Protein AF-A0A9W5N196-F1 (afdb_monomer)

pLDDT: mean 85.77, std 11.76, range [33.41, 98.62]

Sequence (234 aa):
MSSYQVQDVSYTDTPTAFSKDWETYKAPPRTYDSVLTGFDFYLNYETGVIRDIRHDDGFYDELKVSGTPWVFVGVGNNLHPLDKTPDQFDRLLATRLRTTNPPYRRYVRLPDENLYGLEQYRVLGINPETGLLYRNEPGNNEDDIFINRSKDGHVLSYIACATNTDVPNPPCSHKFLFRKSGLDINFSLGYSRHRLYDWRKIEEQAGKAVLAFAEAADKDIEADAHRKTTGGKK

Foldseek 3Di:
DPPDDWAPWAFPPQDDPPDPCNVVDDDDDDDPPTHTQKIKWKAQLVVLDTDDCPPPPCVVVLQLAAQRSIKIKIKGACPPPQSPDLQNVVVVVVVCQPPPVPVQQHWDFDPDDCPLPWTKTHRQGADPVPRHGLLPDVPDFAWIWTFHADPVGGTFKIKTWGSPPVRSFTKIWMWGWDDPPNGTIIMTMIGGPSCVSCVVSSVVSSNVSVVVVVVVSVVVVVVVVVCVVVPDDD

Solvent-accessible surface area (backbone atoms only — not comparable to full-atom values): 13357 Å² total; per-residue (Å²): 130,78,92,73,65,70,42,80,74,39,39,76,86,58,68,53,92,86,40,80,63,40,84,73,62,71,86,70,88,84,53,95,84,57,54,60,40,26,36,28,40,38,32,28,48,87,80,67,48,70,50,73,64,93,86,38,88,61,54,69,61,54,65,55,40,57,52,37,59,55,28,42,40,33,42,32,48,42,75,51,80,77,63,58,44,81,52,45,49,43,52,51,49,52,51,59,56,63,53,52,81,59,72,46,54,32,54,41,73,60,88,75,74,44,64,83,71,19,51,44,33,36,50,75,24,57,39,86,89,78,71,40,48,45,70,74,40,88,89,51,81,66,47,40,35,36,33,34,64,46,96,90,65,44,42,49,34,47,32,38,24,54,56,56,73,90,45,81,47,28,44,23,45,36,37,35,73,47,76,56,97,89,43,58,34,36,38,43,35,39,33,27,47,76,44,56,79,44,49,67,54,44,53,52,38,55,50,50,51,52,51,52,54,51,55,52,50,53,52,51,52,53,53,51,54,50,46,66,74,69,57,77,76,128

Nearest PDB structures (foldseek):
  3uid-assembly2_B  TM=2.902E-01  e=3.119E-03  Mycolicibacterium smegmatis MC2 155
  1z94-assembly1_B  TM=3.300E-01  e=1.121E-01  Chromobacterium violaceum ATCC 12472
  3pu2-assembly2_B  TM=3.214E-01  e=3.303E-01  Cereibacter sphaeroides 2.4.1
  1x53-assembly1_A  TM=3.560E-01  e=7.750E-01  Homo sapiens
  6v04-assembly1_A  TM=2.288E-01  e=5.832E-01  Micromonospora chersina

Structure (mmCIF, N/CA/C/O backbone):
data_AF-A0A9W5N196-F1
#
_entry.id   AF-A0A9W5N196-F1
#
loop_
_atom_site.group_PDB
_atom_site.id
_atom_site.type_symbol
_atom_site.label_atom_id
_atom_site.label_alt_id
_atom_site.label_comp_id
_atom_site.label_asym_id
_atom_site.label_entity_id
_atom_site.label_seq_id
_atom_site.pdbx_PDB_ins_code
_atom_site.Cartn_x
_atom_site.Cartn_y
_atom_site.Cartn_z
_atom_site.occupancy
_atom_site.B_iso_or_equiv
_atom_site.auth_seq_id
_atom_site.auth_comp_id
_atom_site.auth_asym_id
_atom_site.auth_atom_id
_atom_site.pdbx_PDB_model_num
ATOM 1 N N . MET A 1 1 ? 9.367 -1.850 -26.548 1.00 33.41 1 MET A N 1
ATOM 2 C CA . MET A 1 1 ? 8.617 -0.878 -25.728 1.00 33.41 1 MET A CA 1
ATOM 3 C C . MET A 1 1 ? 7.691 -1.688 -24.853 1.00 33.41 1 MET A C 1
ATOM 5 O O . MET A 1 1 ? 6.741 -2.263 -25.367 1.00 33.41 1 MET A O 1
ATOM 9 N N . SER A 1 2 ? 8.051 -1.813 -23.579 1.00 40.72 2 SER A N 1
ATOM 10 C CA . SER A 1 2 ? 7.207 -2.400 -22.541 1.00 40.72 2 SER A CA 1
ATOM 11 C C . SER A 1 2 ? 5.797 -1.791 -22.619 1.00 40.72 2 SER A C 1
ATOM 13 O O . SER A 1 2 ? 5.650 -0.573 -22.710 1.00 40.72 2 SER A O 1
ATOM 15 N N . SER A 1 3 ? 4.763 -2.638 -22.639 1.00 47.03 3 SER A N 1
ATOM 16 C CA . SER A 1 3 ? 3.347 -2.233 -22.637 1.00 47.03 3 SER A CA 1
ATOM 17 C C . SER A 1 3 ? 2.902 -1.648 -21.299 1.00 47.03 3 SER A C 1
ATOM 19 O O . SER A 1 3 ? 1.726 -1.345 -21.118 1.00 47.03 3 SER A O 1
ATOM 21 N N . TYR A 1 4 ? 3.817 -1.549 -20.340 1.00 55.84 4 TYR A N 1
ATOM 22 C CA . TYR A 1 4 ? 3.497 -1.146 -18.997 1.00 55.84 4 TYR A CA 1
ATOM 23 C C . TYR A 1 4 ? 3.699 0.353 -18.810 1.00 55.84 4 TYR A C 1
ATOM 25 O O . TYR A 1 4 ? 4.747 0.912 -19.140 1.00 55.84 4 TYR A O 1
ATOM 33 N N . GLN A 1 5 ? 2.676 0.999 -18.266 1.00 74.06 5 GLN A N 1
ATOM 34 C CA . GLN A 1 5 ? 2.642 2.435 -18.052 1.00 74.06 5 GLN A CA 1
ATOM 35 C C . GLN A 1 5 ? 2.517 2.675 -16.552 1.00 74.06 5 GLN A C 1
ATOM 37 O O . GLN A 1 5 ? 1.553 2.259 -15.916 1.00 74.06 5 GLN A O 1
ATOM 42 N N . VAL A 1 6 ? 3.570 3.271 -16.003 1.00 81.12 6 VAL A N 1
ATOM 43 C CA . VAL A 1 6 ? 3.718 3.638 -14.594 1.00 81.12 6 VAL A CA 1
ATOM 44 C C . VAL A 1 6 ? 3.815 5.156 -14.496 1.00 81.12 6 VAL A C 1
ATOM 46 O O . VAL A 1 6 ? 4.161 5.829 -15.472 1.00 81.12 6 VAL A O 1
ATOM 49 N N . GLN A 1 7 ? 3.515 5.693 -13.325 1.00 84.62 7 GLN A N 1
ATOM 50 C CA . GLN A 1 7 ? 3.539 7.121 -13.025 1.00 84.62 7 GLN A CA 1
ATOM 51 C C . GLN A 1 7 ? 4.515 7.421 -11.885 1.00 84.62 7 GLN A C 1
ATOM 53 O O . GLN A 1 7 ? 5.037 6.506 -11.249 1.00 84.62 7 GLN A O 1
ATOM 58 N N . ASP A 1 8 ? 4.788 8.711 -11.674 1.00 84.81 8 ASP A N 1
ATOM 59 C CA . ASP A 1 8 ? 5.576 9.217 -10.540 1.00 84.81 8 ASP A CA 1
ATOM 60 C C . ASP A 1 8 ? 6.957 8.549 -10.389 1.00 84.81 8 ASP A C 1
ATOM 62 O O . ASP A 1 8 ? 7.498 8.375 -9.297 1.00 84.81 8 ASP A O 1
ATOM 66 N N . VAL A 1 9 ? 7.550 8.180 -11.532 1.00 89.00 9 VAL A N 1
ATOM 67 C CA . VAL A 1 9 ? 8.841 7.494 -11.595 1.00 89.00 9 VAL A CA 1
ATOM 68 C C . VAL A 1 9 ? 9.938 8.403 -11.051 1.00 89.00 9 VAL A C 1
ATOM 70 O O . VAL A 1 9 ? 10.200 9.484 -11.582 1.00 89.00 9 VAL A O 1
ATOM 73 N N . SER A 1 10 ? 10.625 7.924 -10.024 1.00 88.56 10 SER A N 1
ATOM 74 C CA . SER A 1 10 ? 11.702 8.620 -9.333 1.00 88.56 10 SER A CA 1
ATOM 75 C C . SER A 1 10 ? 12.970 7.768 -9.309 1.00 88.56 10 SER A C 1
ATOM 77 O O . SER A 1 10 ? 12.912 6.535 -9.330 1.00 88.56 10 SER A O 1
ATOM 79 N N . TYR A 1 11 ? 14.126 8.430 -9.272 1.00 91.44 11 TYR A N 1
ATOM 80 C CA . TYR A 1 11 ? 15.447 7.803 -9.306 1.00 91.44 11 TYR A CA 1
ATOM 81 C C . TYR A 1 11 ? 16.308 8.297 -8.147 1.00 91.44 11 TYR A C 1
ATOM 83 O O . TYR A 1 11 ? 16.130 9.414 -7.662 1.00 91.44 11 TYR A O 1
ATOM 91 N N . THR A 1 12 ? 17.301 7.506 -7.744 1.00 90.06 12 THR A N 1
ATOM 92 C CA . THR A 1 12 ? 18.184 7.838 -6.608 1.00 90.06 12 THR A CA 1
ATOM 93 C C . THR A 1 12 ? 19.024 9.093 -6.828 1.00 90.06 12 THR A C 1
ATOM 95 O O . THR A 1 12 ? 19.530 9.667 -5.870 1.00 90.06 12 THR A O 1
ATOM 98 N N . ASP A 1 13 ? 19.201 9.501 -8.083 1.00 89.31 13 ASP A N 1
ATOM 99 C CA . ASP A 1 13 ? 19.925 10.706 -8.488 1.00 89.31 13 ASP A CA 1
ATOM 100 C C . ASP A 1 13 ? 19.018 11.938 -8.645 1.00 89.31 13 ASP A C 1
ATOM 102 O O . ASP A 1 13 ? 19.488 13.003 -9.045 1.00 89.31 13 ASP A O 1
ATOM 106 N N . THR A 1 14 ? 17.715 11.797 -8.385 1.00 88.25 14 THR A N 1
ATOM 107 C CA . THR A 1 14 ? 16.749 12.888 -8.507 1.00 88.25 14 THR A CA 1
ATOM 108 C C . THR A 1 14 ? 16.721 13.677 -7.194 1.00 88.25 14 THR A C 1
ATOM 110 O O . THR A 1 14 ? 16.362 13.110 -6.159 1.00 88.25 14 THR A O 1
ATOM 113 N N . PRO A 1 15 ? 17.102 14.969 -7.189 1.00 86.38 15 PRO A N 1
ATOM 114 C CA . PRO A 1 15 ? 17.051 15.785 -5.984 1.00 86.38 15 PRO A CA 1
ATOM 115 C C . PRO A 1 15 ? 15.604 16.008 -5.532 1.00 86.38 15 PRO A C 1
ATOM 117 O O . PRO A 1 15 ? 14.662 15.925 -6.319 1.00 86.38 15 PRO A O 1
ATOM 120 N N . THR A 1 16 ? 15.415 16.318 -4.250 1.00 83.81 16 THR A N 1
ATOM 121 C CA . THR A 1 16 ? 14.085 16.659 -3.732 1.00 83.81 16 THR A CA 1
ATOM 122 C C . THR A 1 16 ? 13.636 18.015 -4.276 1.00 83.81 16 THR A C 1
ATOM 124 O O . THR A 1 16 ? 14.457 18.914 -4.449 1.00 83.81 16 THR A O 1
ATOM 127 N N . ALA A 1 17 ? 12.327 18.203 -4.469 1.00 81.31 17 ALA A N 1
ATOM 128 C CA . ALA A 1 17 ? 11.755 19.451 -4.993 1.00 81.31 17 ALA A CA 1
ATOM 129 C C . ALA A 1 17 ? 12.049 20.700 -4.132 1.00 81.31 17 ALA A C 1
ATOM 131 O O . ALA A 1 17 ? 11.842 21.824 -4.578 1.00 81.31 17 ALA A O 1
ATOM 132 N N . PHE A 1 18 ? 12.526 20.505 -2.899 1.00 85.25 18 PHE A N 1
ATOM 133 C CA . PHE A 1 18 ? 12.889 21.570 -1.962 1.00 85.25 18 PHE A CA 1
ATOM 134 C C . PHE A 1 18 ? 14.407 21.791 -1.850 1.00 85.25 18 PHE A C 1
ATOM 136 O O . PHE A 1 18 ? 14.845 22.649 -1.083 1.00 85.25 18 PHE A O 1
ATOM 143 N N . SER A 1 19 ? 15.223 21.013 -2.568 1.00 90.00 19 SER A N 1
ATOM 144 C CA . SER A 1 19 ? 16.674 21.205 -2.621 1.00 90.00 19 SER A CA 1
ATOM 145 C C . SER A 1 19 ? 17.036 22.349 -3.568 1.00 90.00 19 SER A C 1
ATOM 147 O O . SER A 1 19 ? 16.431 22.499 -4.626 1.00 90.00 19 SER A O 1
ATOM 149 N N . LYS A 1 20 ? 18.103 23.094 -3.252 1.00 90.31 20 LYS A N 1
ATOM 150 C CA . LYS A 1 20 ? 18.713 24.051 -4.195 1.00 90.31 20 LYS A CA 1
ATOM 151 C C . LYS A 1 20 ? 19.173 23.376 -5.488 1.00 90.31 20 LYS A C 1
ATOM 153 O O . LYS A 1 20 ? 19.152 23.995 -6.546 1.00 90.31 20 LYS A O 1
ATOM 158 N N . ASP A 1 21 ? 19.544 22.099 -5.413 1.00 89.06 21 ASP A N 1
ATOM 159 C CA . ASP A 1 21 ? 19.982 21.325 -6.576 1.00 89.06 21 ASP A CA 1
ATOM 160 C C . ASP A 1 21 ? 18.846 21.137 -7.593 1.00 89.06 21 ASP A C 1
ATOM 162 O O . ASP A 1 21 ? 19.109 20.997 -8.785 1.00 89.06 21 ASP A O 1
ATOM 166 N N . TRP A 1 22 ? 17.583 21.190 -7.147 1.00 89.69 22 TRP A N 1
ATOM 167 C CA . TRP A 1 22 ? 16.407 21.065 -8.010 1.00 89.69 22 TRP A CA 1
ATOM 168 C C . TRP A 1 22 ? 16.322 22.181 -9.053 1.00 89.69 22 TRP A C 1
ATOM 170 O O . TRP A 1 22 ? 15.988 21.918 -10.205 1.00 89.69 22 TRP A O 1
ATOM 180 N N . GLU A 1 23 ? 16.684 23.413 -8.681 1.00 89.44 23 GLU A N 1
ATOM 181 C CA . GLU A 1 23 ? 16.583 24.592 -9.557 1.00 89.44 23 GLU A CA 1
ATOM 182 C C . GLU A 1 23 ? 17.429 24.465 -10.830 1.00 89.44 23 GLU A C 1
ATOM 184 O O . GLU A 1 23 ? 17.118 25.067 -11.858 1.00 89.44 23 GLU A O 1
ATOM 189 N N . THR A 1 24 ? 18.502 23.675 -10.772 1.00 91.62 24 THR A N 1
ATOM 190 C CA . THR A 1 24 ? 19.441 23.487 -11.888 1.00 91.62 24 THR A CA 1
ATOM 191 C C . THR A 1 24 ? 19.483 22.052 -12.403 1.00 91.62 24 THR A C 1
ATOM 193 O O . THR A 1 24 ? 20.234 21.755 -13.338 1.00 91.62 24 THR A O 1
ATOM 196 N N . TYR A 1 25 ? 18.670 21.162 -11.828 1.00 89.56 25 TYR A N 1
ATOM 197 C CA . TYR A 1 25 ? 18.690 19.748 -12.155 1.00 89.56 25 TYR A CA 1
ATOM 198 C C . TYR A 1 25 ? 18.268 19.506 -13.605 1.00 89.56 25 TYR A C 1
ATOM 200 O O . TYR A 1 25 ? 17.233 19.975 -14.080 1.00 89.56 25 TYR A O 1
ATOM 208 N N . LYS A 1 26 ? 19.075 18.713 -14.309 1.00 89.06 26 LYS A N 1
ATOM 209 C CA . LYS A 1 26 ? 18.749 18.172 -15.626 1.00 89.06 26 LYS A CA 1
ATOM 210 C C . LYS A 1 26 ? 18.834 16.663 -15.531 1.00 89.06 26 LYS A C 1
ATOM 212 O O . LYS A 1 26 ? 19.913 16.130 -15.283 1.00 89.06 26 LYS A O 1
ATOM 217 N N . ALA A 1 27 ? 17.702 15.994 -15.728 1.00 87.00 27 ALA A N 1
ATOM 218 C CA . ALA A 1 27 ? 17.649 14.542 -15.676 1.00 87.00 27 ALA A CA 1
ATOM 219 C C . ALA A 1 27 ? 18.625 13.939 -16.706 1.00 87.00 27 ALA A C 1
ATOM 221 O O . ALA A 1 27 ? 18.563 14.313 -17.885 1.00 87.00 27 ALA A O 1
ATOM 222 N N . PRO A 1 28 ? 19.528 13.031 -16.296 1.00 89.44 28 PRO A N 1
ATOM 223 C CA . PRO A 1 28 ? 20.401 12.348 -17.238 1.00 89.44 28 PRO A CA 1
A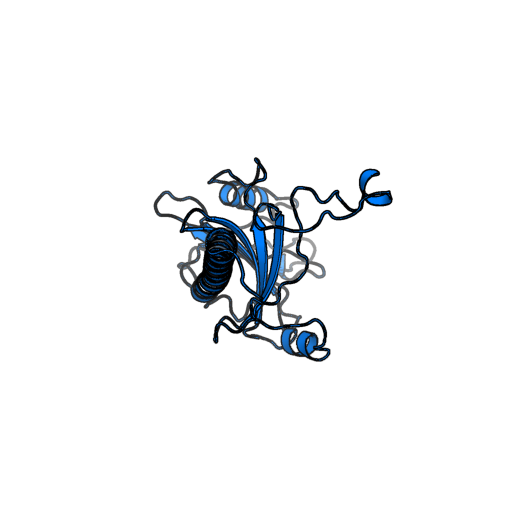TOM 224 C C . PRO A 1 28 ? 19.591 11.377 -18.114 1.00 89.44 28 PRO A C 1
ATOM 226 O O . PRO A 1 28 ? 18.488 10.965 -17.735 1.00 89.44 28 PRO A O 1
ATOM 229 N N . PRO A 1 29 ? 20.124 10.971 -19.282 1.00 90.19 29 PRO A N 1
ATOM 230 C CA . PRO A 1 29 ? 19.535 9.891 -20.064 1.00 90.19 29 PRO A CA 1
ATOM 231 C C . PRO A 1 29 ? 19.376 8.632 -19.205 1.00 90.19 29 PRO A C 1
ATOM 233 O O . PRO A 1 29 ? 20.329 8.198 -18.560 1.00 90.19 29 PRO A O 1
ATOM 236 N N . ARG A 1 30 ? 18.172 8.053 -19.187 1.00 88.75 30 ARG A N 1
ATOM 237 C CA . ARG A 1 30 ? 17.878 6.865 -18.379 1.00 88.75 30 ARG A CA 1
ATOM 238 C C . ARG A 1 30 ? 18.363 5.597 -19.079 1.00 88.75 30 ARG A C 1
ATOM 240 O O . ARG A 1 30 ? 18.166 5.427 -20.281 1.00 88.75 30 ARG A O 1
ATOM 247 N N . THR A 1 31 ? 18.984 4.717 -18.303 1.00 88.31 31 THR A N 1
ATOM 248 C CA . THR A 1 31 ? 19.491 3.397 -18.711 1.00 88.31 31 THR A CA 1
ATOM 249 C C . THR A 1 31 ? 19.061 2.349 -17.684 1.00 88.31 31 THR A C 1
ATOM 251 O O . THR A 1 31 ? 18.539 2.700 -16.628 1.00 88.31 31 THR A O 1
ATOM 254 N N . TYR A 1 32 ? 19.319 1.067 -17.946 1.00 87.56 32 TYR A N 1
ATOM 255 C CA . TYR A 1 32 ? 19.069 0.006 -16.962 1.00 87.56 32 TYR A CA 1
ATOM 256 C C . TYR A 1 32 ? 19.946 0.103 -15.701 1.00 87.56 32 TYR A C 1
ATOM 258 O O . TYR A 1 32 ? 19.591 -0.466 -14.676 1.00 87.56 32 TYR A O 1
ATOM 266 N N . ASP A 1 33 ? 21.029 0.888 -15.737 1.00 87.00 33 ASP A N 1
ATOM 267 C CA . ASP A 1 33 ? 21.846 1.198 -14.555 1.00 87.00 33 ASP A CA 1
ATOM 268 C C . ASP A 1 33 ? 21.238 2.321 -13.693 1.00 87.00 33 ASP A C 1
ATOM 270 O O . ASP A 1 33 ? 21.708 2.598 -12.588 1.00 87.00 33 ASP A O 1
ATOM 274 N N . SER A 1 34 ? 20.203 3.011 -14.190 1.00 90.06 34 SER A N 1
ATOM 275 C CA . SER A 1 34 ? 19.523 4.076 -13.449 1.00 90.06 34 SER A CA 1
ATOM 276 C C . SER A 1 34 ? 18.668 3.473 -12.337 1.00 90.06 34 SER A C 1
ATOM 278 O O . SER A 1 34 ? 17.606 2.907 -12.588 1.00 90.06 34 SER A O 1
ATOM 280 N N . VAL A 1 35 ? 19.117 3.620 -11.091 1.00 89.94 35 VAL A N 1
ATOM 281 C CA . VAL A 1 35 ? 18.435 3.035 -9.932 1.00 89.94 35 VAL A CA 1
ATOM 282 C C . VAL A 1 35 ? 17.161 3.815 -9.612 1.00 89.94 35 VAL A C 1
ATOM 284 O O . VAL A 1 35 ? 17.201 5.005 -9.290 1.00 89.94 35 VAL A O 1
ATOM 287 N N . LEU A 1 36 ? 16.024 3.125 -9.670 1.00 90.56 36 LEU A N 1
ATOM 288 C CA . LEU A 1 36 ? 14.723 3.671 -9.294 1.00 90.56 36 LEU A CA 1
ATOM 289 C C . LEU A 1 36 ? 14.617 3.826 -7.777 1.00 90.56 36 LEU A C 1
ATOM 291 O O . LEU A 1 36 ? 14.985 2.909 -7.042 1.00 90.56 36 LEU A O 1
ATOM 295 N N . THR A 1 37 ? 14.077 4.954 -7.316 1.00 90.00 37 THR A N 1
ATOM 296 C CA . THR A 1 37 ? 13.575 5.136 -5.941 1.00 90.00 37 THR A CA 1
ATOM 297 C C . THR A 1 37 ? 12.139 4.698 -5.785 1.00 90.00 37 THR A C 1
ATOM 299 O O . THR A 1 37 ? 11.781 4.175 -4.734 1.00 90.00 37 THR A O 1
ATOM 302 N N . GLY A 1 38 ? 11.340 4.840 -6.831 1.00 91.31 38 GLY A N 1
ATOM 303 C CA . GLY A 1 38 ? 9.998 4.302 -6.841 1.00 91.31 38 GLY A CA 1
ATOM 304 C C . GLY A 1 38 ? 9.189 4.741 -8.042 1.00 91.31 38 GLY A C 1
ATOM 305 O O . GLY A 1 38 ? 9.641 5.560 -8.842 1.00 91.31 38 GLY A O 1
ATOM 306 N N . PHE A 1 39 ? 8.017 4.147 -8.176 1.00 93.31 39 PHE A N 1
ATOM 307 C CA . PHE A 1 39 ? 7.020 4.451 -9.193 1.00 93.31 39 PHE A CA 1
ATOM 308 C C . PHE A 1 39 ? 5.678 3.890 -8.741 1.00 93.31 39 PHE A C 1
ATOM 310 O O . PHE A 1 39 ? 5.636 2.949 -7.945 1.00 93.31 39 PHE A O 1
ATOM 317 N N . ASP A 1 40 ? 4.598 4.390 -9.328 1.00 94.31 40 ASP A N 1
ATOM 318 C CA . ASP A 1 40 ? 3.252 3.980 -8.956 1.00 94.31 40 ASP A CA 1
ATOM 319 C C . ASP A 1 40 ? 2.438 3.538 -10.183 1.00 94.31 40 ASP A C 1
ATOM 321 O O . ASP A 1 40 ? 2.792 3.821 -11.332 1.00 94.31 40 ASP A O 1
ATOM 325 N N . PHE A 1 41 ? 1.347 2.807 -9.959 1.00 94.75 41 PHE A N 1
ATOM 326 C CA . PHE A 1 41 ? 0.370 2.437 -10.986 1.00 94.75 41 PHE A CA 1
ATOM 327 C C . PHE A 1 41 ? -0.977 2.041 -10.370 1.00 94.75 41 PHE A C 1
ATOM 329 O O . PHE A 1 41 ? -1.067 1.710 -9.189 1.00 94.75 41 PHE A O 1
ATOM 336 N N . TYR A 1 42 ? -2.033 2.020 -11.185 1.00 95.19 42 TYR A N 1
ATOM 337 C CA . TYR A 1 42 ? -3.332 1.482 -10.784 1.00 95.19 42 TYR A CA 1
ATOM 338 C C . TYR A 1 42 ? -3.522 0.061 -11.302 1.00 95.19 42 TYR A C 1
ATOM 340 O O . TYR A 1 42 ? -3.384 -0.197 -12.496 1.00 95.19 42 TYR A O 1
ATOM 348 N N . LEU A 1 43 ? -3.871 -0.848 -10.397 1.00 95.94 43 LEU A N 1
ATOM 349 C CA . LEU A 1 43 ? -4.054 -2.272 -10.648 1.00 95.94 43 LEU A CA 1
ATOM 350 C C . LEU A 1 43 ? -5.493 -2.678 -10.356 1.00 95.94 43 LEU A C 1
ATOM 352 O O . LEU A 1 43 ? -5.979 -2.494 -9.243 1.00 95.94 43 LEU A O 1
ATOM 356 N N . ASN A 1 44 ? -6.154 -3.314 -11.313 1.00 96.50 44 ASN A N 1
ATOM 357 C CA . ASN A 1 44 ? -7.361 -4.072 -11.029 1.00 96.50 44 ASN A CA 1
ATOM 358 C C . ASN A 1 44 ? -6.936 -5.443 -10.489 1.00 96.50 44 ASN A C 1
ATOM 360 O O . ASN A 1 44 ? -6.503 -6.306 -11.254 1.00 96.50 44 ASN A O 1
ATOM 364 N N . TYR A 1 45 ? -7.030 -5.660 -9.175 1.00 97.25 45 TYR A N 1
ATOM 365 C CA . TYR A 1 45 ? -6.508 -6.890 -8.559 1.00 97.25 45 TYR A CA 1
ATOM 366 C C . TYR A 1 45 ? -7.331 -8.143 -8.917 1.00 97.25 45 TYR A C 1
ATOM 368 O O . TYR A 1 45 ? -6.895 -9.272 -8.688 1.00 97.25 45 TYR A O 1
ATOM 376 N N . GLU A 1 46 ? -8.539 -7.984 -9.459 1.00 97.25 46 GLU A N 1
ATOM 377 C CA . GLU A 1 46 ? -9.361 -9.116 -9.884 1.00 97.25 46 GLU A CA 1
ATOM 378 C C . GLU A 1 46 ? -8.894 -9.680 -11.226 1.00 97.25 46 GLU A C 1
ATOM 380 O O . GLU A 1 46 ? -8.886 -10.899 -11.398 1.00 97.25 46 GLU A O 1
ATOM 385 N N . THR A 1 47 ? -8.473 -8.802 -12.139 1.00 95.94 47 THR A N 1
ATOM 386 C CA . THR A 1 47 ? -8.102 -9.149 -13.521 1.00 95.94 47 THR A CA 1
ATOM 387 C C . THR A 1 47 ? -6.597 -9.100 -13.791 1.00 95.94 47 THR A C 1
ATOM 389 O O . THR A 1 47 ? -6.142 -9.678 -14.774 1.00 95.94 47 THR A O 1
ATOM 392 N N . GLY A 1 48 ? -5.819 -8.428 -12.938 1.00 94.00 48 GLY A N 1
ATOM 393 C CA . GLY A 1 48 ? -4.386 -8.186 -13.135 1.00 94.00 48 GLY A CA 1
ATOM 394 C C . GLY A 1 48 ? -4.072 -7.049 -14.118 1.00 94.00 48 GLY A C 1
ATOM 395 O O . GLY A 1 48 ? -2.908 -6.820 -14.435 1.00 94.00 48 GLY A O 1
ATOM 396 N N . VAL A 1 49 ? -5.090 -6.340 -14.617 1.00 92.75 49 VAL A N 1
ATOM 397 C CA . VAL A 1 49 ? -4.921 -5.245 -15.583 1.00 92.75 49 VAL A CA 1
ATOM 398 C C . VAL A 1 49 ? -4.359 -4.003 -14.893 1.00 92.75 49 VAL A C 1
ATOM 400 O O . VAL A 1 49 ? -4.876 -3.575 -13.860 1.00 92.75 49 VAL A O 1
ATOM 403 N N . ILE A 1 50 ? -3.339 -3.396 -15.503 1.00 92.06 50 ILE A N 1
ATOM 404 C CA . ILE A 1 50 ? -2.810 -2.082 -15.118 1.00 92.06 50 ILE A CA 1
ATOM 405 C C . ILE A 1 50 ? -3.463 -1.004 -15.985 1.00 92.06 50 ILE A C 1
ATOM 407 O O . ILE A 1 50 ? -3.573 -1.172 -17.201 1.00 92.06 50 ILE A O 1
ATOM 411 N N . ARG A 1 51 ? -3.906 0.093 -15.363 1.00 89.44 51 ARG A N 1
ATOM 412 C CA . ARG A 1 51 ? -4.576 1.207 -16.049 1.00 89.44 51 ARG A CA 1
ATOM 413 C C . ARG A 1 51 ? -3.597 2.321 -16.408 1.00 89.44 51 ARG A C 1
ATOM 415 O O . ARG A 1 51 ? -2.835 2.765 -15.555 1.00 89.44 51 ARG A O 1
ATOM 422 N N . ASP A 1 52 ? -3.693 2.820 -17.638 1.00 87.31 52 ASP A N 1
ATOM 423 C CA . ASP A 1 52 ? -3.100 4.101 -18.028 1.00 87.31 52 ASP A CA 1
ATOM 424 C C . ASP A 1 52 ? -4.076 5.232 -17.747 1.00 87.31 52 ASP A C 1
ATOM 426 O O . ASP A 1 52 ? -5.146 5.292 -18.351 1.00 87.31 52 ASP A O 1
ATOM 430 N N . ILE A 1 53 ? -3.703 6.128 -16.842 1.00 85.06 53 ILE A N 1
ATOM 431 C CA . ILE A 1 53 ? -4.580 7.213 -16.403 1.00 85.06 53 ILE A CA 1
ATOM 432 C C . ILE A 1 53 ? -4.251 8.561 -17.052 1.00 85.06 53 ILE A C 1
ATOM 434 O O . ILE A 1 53 ? -4.940 9.544 -16.801 1.00 85.06 53 ILE A O 1
ATOM 438 N N . ARG A 1 54 ? -3.202 8.647 -17.884 1.00 79.25 54 ARG A N 1
ATOM 439 C CA . ARG A 1 54 ? -2.710 9.933 -18.428 1.00 79.25 54 ARG A CA 1
ATOM 440 C C . ARG A 1 54 ? -3.715 10.631 -19.346 1.00 79.25 54 ARG A C 1
ATOM 442 O O . ARG A 1 54 ? -3.616 11.838 -19.548 1.00 79.25 54 ARG A O 1
ATOM 449 N N . HIS A 1 55 ? -4.656 9.869 -19.898 1.00 78.19 55 HIS A N 1
ATOM 450 C CA . HIS A 1 55 ? -5.701 10.344 -20.804 1.00 78.19 55 HIS A CA 1
ATOM 451 C C . HIS A 1 55 ? -7.075 9.750 -20.455 1.00 78.19 55 HIS A C 1
ATOM 453 O O . HIS A 1 55 ? -7.901 9.548 -21.342 1.00 78.19 55 HIS A O 1
ATOM 459 N N . ASP A 1 56 ? -7.298 9.420 -19.180 1.00 81.69 56 ASP A N 1
ATOM 460 C CA . ASP A 1 56 ? -8.519 8.758 -18.716 1.00 81.69 56 ASP A CA 1
ATOM 461 C C . ASP A 1 56 ? -9.280 9.616 -17.702 1.00 81.69 56 ASP A C 1
ATOM 463 O O . ASP A 1 56 ? -9.221 9.408 -16.488 1.00 81.69 56 ASP A O 1
ATOM 467 N N . ASP A 1 57 ? -10.013 10.596 -18.227 1.00 79.75 57 ASP A N 1
ATOM 468 C CA . ASP A 1 57 ? -10.749 11.573 -17.420 1.00 79.75 57 ASP A CA 1
ATOM 469 C C . ASP A 1 57 ? -11.836 10.929 -16.533 1.00 79.75 57 ASP A C 1
ATOM 471 O O . ASP A 1 57 ? -12.215 11.498 -15.510 1.00 79.75 57 ASP A O 1
ATOM 475 N N . GLY A 1 58 ? -12.333 9.735 -16.887 1.00 85.88 58 GLY A N 1
ATOM 476 C CA . GLY A 1 58 ? -13.396 9.036 -16.152 1.00 85.88 58 GLY A CA 1
ATOM 477 C C . GLY A 1 58 ? -12.903 8.132 -15.020 1.00 85.88 58 GLY A C 1
ATOM 478 O O . GLY A 1 58 ? -13.686 7.745 -14.148 1.00 85.88 58 GLY A O 1
ATOM 479 N N . PHE A 1 59 ? -11.612 7.799 -14.993 1.00 89.69 59 PHE A N 1
ATOM 480 C CA . PHE A 1 59 ? -11.080 6.803 -14.064 1.00 89.69 59 PHE A CA 1
ATOM 481 C C . PHE A 1 59 ? -11.243 7.194 -12.590 1.00 89.69 59 PHE A C 1
ATOM 483 O O . PHE A 1 59 ? -11.584 6.364 -11.745 1.00 89.69 59 PHE A O 1
ATOM 490 N N . TYR A 1 60 ? -11.055 8.472 -12.257 1.00 87.56 60 TYR A N 1
ATOM 491 C CA . TYR A 1 60 ? -11.193 8.934 -10.875 1.00 87.56 60 TYR A CA 1
ATOM 492 C C . TYR A 1 60 ? -12.629 8.861 -10.349 1.00 87.56 60 TYR A C 1
ATOM 494 O O . TYR A 1 60 ? -12.821 8.780 -9.135 1.00 87.56 60 TYR A O 1
ATOM 502 N N . ASP A 1 61 ? -13.634 8.855 -11.221 1.00 90.00 61 ASP A N 1
ATOM 503 C CA . ASP A 1 61 ? -15.016 8.610 -10.810 1.00 90.00 61 ASP A CA 1
ATOM 504 C C . ASP A 1 61 ? -15.274 7.118 -10.575 1.00 90.00 61 ASP A C 1
ATOM 506 O O . ASP A 1 61 ? -15.929 6.758 -9.595 1.00 90.00 61 ASP A O 1
ATOM 510 N N . GLU A 1 62 ? -14.670 6.240 -11.378 1.00 89.50 62 GLU A N 1
ATOM 511 C CA . GLU A 1 62 ? -14.676 4.791 -11.143 1.00 89.50 62 GLU A CA 1
ATOM 512 C C . GLU A 1 62 ? -13.988 4.419 -9.814 1.00 89.50 62 GLU A C 1
ATOM 514 O O . GLU A 1 62 ? -14.465 3.554 -9.074 1.00 89.50 62 GLU A O 1
ATOM 519 N N . LEU A 1 63 ? -12.906 5.117 -9.450 1.00 88.69 63 LEU A N 1
ATOM 520 C CA . LEU A 1 63 ? -12.216 4.943 -8.165 1.00 88.69 63 LEU A CA 1
ATOM 521 C C . LEU A 1 63 ? -13.076 5.316 -6.949 1.00 88.69 63 LEU A C 1
ATOM 523 O O . LEU A 1 63 ? -12.875 4.779 -5.856 1.00 88.69 63 LEU A O 1
ATOM 527 N N . LYS A 1 64 ? -14.037 6.233 -7.107 1.00 87.69 64 LYS A N 1
ATOM 528 C CA . LYS A 1 64 ? -14.948 6.632 -6.020 1.00 87.69 64 LYS A CA 1
ATOM 529 C C . LYS A 1 64 ? -16.018 5.579 -5.747 1.00 87.69 64 LYS A C 1
ATOM 531 O O . LYS A 1 64 ? -16.630 5.614 -4.678 1.00 87.69 64 LYS A O 1
ATOM 536 N N . VAL A 1 65 ? -16.247 4.647 -6.677 1.00 90.06 65 VAL A N 1
ATOM 537 C CA . VAL A 1 65 ? -17.244 3.587 -6.512 1.00 90.06 65 VAL A CA 1
ATOM 538 C C . VAL A 1 65 ? -16.868 2.704 -5.325 1.00 90.06 65 VAL A C 1
ATOM 540 O O . VAL A 1 65 ? -15.750 2.200 -5.197 1.00 90.06 65 VAL A O 1
ATOM 543 N N . SER A 1 66 ? -17.837 2.518 -4.435 1.00 90.25 66 SER A N 1
ATOM 544 C CA . SER A 1 66 ? -17.689 1.679 -3.254 1.00 90.25 66 SER A CA 1
ATOM 545 C C . SER A 1 66 ? -17.310 0.252 -3.640 1.00 90.25 66 SER A C 1
ATOM 547 O O . SER A 1 66 ? -17.952 -0.351 -4.498 1.00 90.25 66 SER A O 1
ATOM 549 N N . GLY A 1 67 ? -16.268 -0.303 -3.017 1.00 92.12 67 GLY A N 1
ATOM 550 C CA . GLY A 1 67 ? -15.810 -1.649 -3.356 1.00 92.12 67 GLY A CA 1
ATOM 551 C C . GLY A 1 67 ? -15.255 -1.763 -4.777 1.00 92.12 67 GLY A C 1
ATOM 552 O O . GLY A 1 67 ? -15.300 -2.842 -5.363 1.00 92.12 67 GLY A O 1
ATOM 553 N N . THR A 1 68 ? -14.726 -0.686 -5.352 1.00 94.88 68 THR A N 1
ATOM 554 C CA . THR A 1 68 ? -13.978 -0.764 -6.611 1.00 94.88 68 THR A CA 1
ATOM 555 C C . THR A 1 68 ? -12.807 -1.766 -6.513 1.00 94.88 68 THR A C 1
ATOM 557 O O . THR A 1 68 ? -12.165 -1.844 -5.459 1.00 94.88 68 THR A O 1
ATOM 560 N N . PRO A 1 69 ? -12.526 -2.566 -7.563 1.00 96.50 69 PRO A N 1
ATOM 561 C CA . PRO A 1 69 ? -11.389 -3.490 -7.590 1.00 96.50 69 PRO A CA 1
ATOM 562 C C . PRO A 1 69 ? -10.058 -2.799 -7.918 1.00 96.50 69 PRO A C 1
ATOM 564 O O . PRO A 1 69 ? -9.019 -3.454 -8.006 1.00 96.50 69 PRO A O 1
ATOM 567 N N . TRP A 1 70 ? -10.080 -1.489 -8.151 1.00 96.44 70 TRP A N 1
ATOM 568 C CA . TRP A 1 70 ? -8.884 -0.716 -8.435 1.00 96.44 70 TRP A CA 1
ATOM 569 C C . TRP A 1 70 ? -8.096 -0.432 -7.159 1.00 96.44 70 TRP A C 1
ATOM 571 O O . TRP A 1 70 ? -8.624 0.051 -6.156 1.00 96.44 70 TRP A O 1
ATOM 581 N N . VAL A 1 71 ? -6.807 -0.733 -7.229 1.00 97.25 71 VAL A N 1
ATOM 582 C CA . VAL A 1 71 ? -5.823 -0.537 -6.172 1.00 97.25 71 VAL A CA 1
ATOM 583 C C . VAL A 1 71 ? -4.776 0.418 -6.708 1.00 97.25 71 VAL A C 1
ATOM 585 O O . VAL A 1 71 ? -4.172 0.158 -7.747 1.00 97.25 71 VAL A O 1
ATOM 588 N N . PHE A 1 72 ? -4.545 1.511 -5.996 1.00 96.50 72 PHE A N 1
ATOM 589 C CA . PHE A 1 72 ? -3.341 2.301 -6.189 1.00 96.50 72 PHE A CA 1
ATOM 590 C C . PHE A 1 72 ? -2.159 1.519 -5.617 1.00 96.50 72 PHE A C 1
ATOM 592 O O . PHE A 1 72 ? -2.199 1.124 -4.451 1.00 96.50 72 PHE A O 1
ATOM 599 N N . VAL A 1 73 ? -1.136 1.274 -6.427 1.00 97.62 73 VAL A N 1
A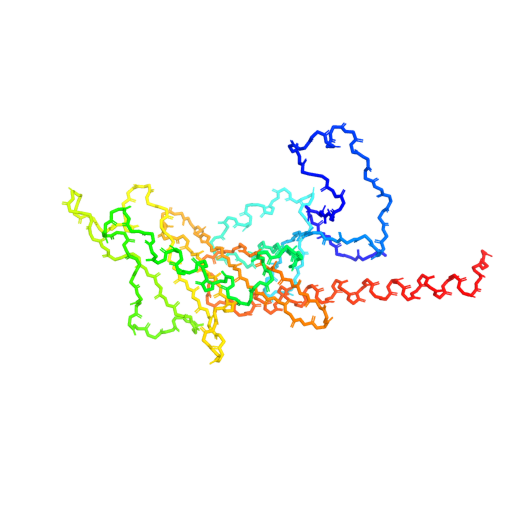TOM 600 C CA . VAL A 1 73 ? 0.057 0.510 -6.063 1.00 97.62 73 VAL A CA 1
ATOM 601 C C . VAL A 1 73 ? 1.263 1.419 -6.195 1.00 97.62 73 VAL A C 1
ATOM 603 O O . VAL A 1 73 ? 1.678 1.726 -7.307 1.00 97.62 73 VAL A O 1
ATOM 606 N N . GLY A 1 74 ? 1.838 1.810 -5.065 1.00 96.56 74 GLY A N 1
ATOM 607 C CA . GLY A 1 74 ? 3.141 2.451 -5.012 1.00 96.56 74 GLY A CA 1
ATOM 608 C C . GLY A 1 74 ? 4.249 1.447 -4.742 1.00 96.56 74 GLY A C 1
ATOM 609 O O . GLY A 1 74 ? 4.132 0.590 -3.856 1.00 96.56 74 GLY A O 1
ATOM 610 N N . VAL A 1 75 ? 5.321 1.551 -5.517 1.00 95.25 75 VAL A N 1
ATOM 611 C CA . VAL A 1 75 ? 6.496 0.681 -5.466 1.00 95.25 75 VAL A CA 1
ATOM 612 C C . VAL A 1 75 ? 7.680 1.525 -5.032 1.00 95.25 75 VAL A C 1
ATOM 614 O O . VAL A 1 75 ? 8.217 2.291 -5.822 1.00 95.25 75 VAL A O 1
ATOM 617 N N . GLY A 1 76 ? 8.101 1.388 -3.779 1.00 91.81 76 GLY A N 1
ATOM 618 C CA . GLY A 1 76 ? 9.304 2.031 -3.258 1.00 91.81 76 GLY A CA 1
ATOM 619 C C . GLY A 1 76 ? 10.494 1.080 -3.274 1.00 91.81 76 GLY A C 1
ATOM 620 O O . GLY A 1 76 ? 10.368 -0.099 -2.918 1.00 91.81 76 GLY A O 1
ATOM 621 N N . ASN A 1 77 ? 11.670 1.588 -3.636 1.00 83.81 77 ASN A N 1
ATOM 622 C CA . ASN A 1 77 ? 12.904 0.861 -3.387 1.00 83.81 77 ASN A CA 1
ATOM 623 C C . ASN A 1 77 ? 13.134 0.777 -1.871 1.00 83.81 77 ASN A C 1
ATOM 625 O O . ASN A 1 77 ? 12.915 1.734 -1.132 1.00 83.81 77 ASN A O 1
ATOM 629 N N . ASN A 1 78 ? 13.557 -0.381 -1.374 1.00 80.88 78 ASN A N 1
ATOM 630 C CA . ASN A 1 78 ? 13.834 -0.535 0.052 1.00 80.88 78 ASN A CA 1
ATOM 631 C C . ASN A 1 78 ? 15.295 -0.166 0.378 1.00 80.88 78 ASN A C 1
ATOM 633 O O . ASN A 1 78 ? 15.990 -0.875 1.108 1.00 80.88 78 ASN A O 1
ATOM 637 N N . LEU A 1 79 ? 15.831 0.889 -0.254 1.00 75.88 79 LEU A N 1
ATOM 638 C CA . LEU A 1 79 ? 17.254 1.233 -0.142 1.00 75.88 79 LEU A CA 1
ATOM 639 C C . LEU A 1 79 ? 17.569 2.136 1.050 1.00 75.88 79 LEU A C 1
ATOM 641 O O . LEU A 1 79 ? 18.714 2.129 1.512 1.00 75.88 79 LEU A O 1
ATOM 645 N N . HIS A 1 80 ? 16.587 2.871 1.573 1.00 70.94 80 HIS A N 1
ATOM 646 C CA . HIS A 1 80 ? 16.804 3.752 2.711 1.00 70.94 80 HIS A CA 1
ATOM 647 C C . HIS A 1 80 ? 17.140 2.929 3.975 1.00 70.94 80 HIS A C 1
ATOM 649 O O . HIS A 1 80 ? 16.412 1.992 4.309 1.00 70.94 80 HIS A O 1
ATOM 655 N N . PRO A 1 81 ? 18.219 3.246 4.720 1.00 65.94 81 PRO A N 1
ATOM 656 C CA . PRO A 1 81 ? 18.663 2.428 5.855 1.00 65.94 81 PRO A CA 1
ATOM 657 C C . PRO A 1 81 ? 17.607 2.207 6.946 1.00 65.94 81 PRO A C 1
ATOM 659 O O . PRO A 1 81 ? 17.624 1.168 7.603 1.00 65.94 81 PRO A O 1
ATOM 662 N N . LEU A 1 82 ? 16.693 3.166 7.136 1.00 61.97 82 LEU A N 1
ATOM 663 C CA . LEU A 1 82 ? 15.596 3.044 8.105 1.00 61.97 82 LEU A CA 1
ATOM 664 C C . LEU A 1 82 ? 14.491 2.076 7.654 1.00 61.97 82 LEU A C 1
ATOM 666 O O . LEU A 1 82 ? 13.812 1.526 8.517 1.00 61.97 82 LEU A O 1
ATOM 670 N N . ASP A 1 83 ? 14.357 1.831 6.349 1.00 66.00 83 ASP A N 1
ATOM 671 C CA . ASP A 1 83 ? 13.314 0.970 5.770 1.00 66.00 83 ASP A CA 1
ATOM 672 C C . ASP A 1 83 ? 13.808 -0.486 5.610 1.00 66.00 83 ASP A C 1
ATOM 674 O O . ASP A 1 83 ? 13.036 -1.448 5.579 1.00 66.00 83 ASP A O 1
ATOM 678 N N . LYS A 1 84 ? 15.135 -0.687 5.618 1.00 67.62 84 LYS A N 1
ATOM 679 C CA . LYS A 1 84 ? 15.766 -2.016 5.534 1.00 67.62 84 LYS A CA 1
ATOM 680 C C . LYS A 1 84 ? 15.562 -2.895 6.763 1.00 67.62 84 LYS A C 1
ATOM 682 O O . LYS A 1 84 ? 15.877 -4.087 6.707 1.00 67.62 84 LYS A O 1
ATOM 687 N N . THR A 1 85 ? 15.094 -2.352 7.885 1.00 73.06 85 THR A N 1
ATOM 688 C CA . THR A 1 85 ? 15.005 -3.154 9.104 1.00 73.06 85 THR A CA 1
ATOM 689 C C . THR A 1 85 ? 13.821 -4.128 9.019 1.00 73.06 85 THR A C 1
ATOM 691 O O . THR A 1 85 ? 12.712 -3.738 8.646 1.00 73.06 85 THR A O 1
ATOM 694 N N . PRO A 1 86 ? 14.013 -5.424 9.337 1.00 70.19 86 PRO A N 1
ATOM 695 C CA . PRO A 1 86 ? 12.940 -6.418 9.252 1.00 70.19 86 PRO A CA 1
ATOM 696 C C . PRO A 1 86 ? 11.776 -6.122 10.211 1.00 70.19 86 PRO A C 1
ATOM 698 O O . PRO A 1 86 ? 10.680 -6.628 10.004 1.00 70.19 86 PRO A O 1
ATOM 701 N N . ASP A 1 87 ? 12.002 -5.271 11.213 1.00 83.00 87 ASP A N 1
ATOM 702 C CA . ASP A 1 87 ? 11.048 -4.845 12.234 1.00 83.00 87 ASP A CA 1
ATOM 703 C C . ASP A 1 87 ? 10.384 -3.484 11.936 1.00 83.00 87 ASP A C 1
ATOM 705 O O . ASP A 1 87 ? 9.752 -2.906 12.824 1.00 83.00 87 ASP A O 1
ATOM 709 N N . GLN A 1 88 ? 10.506 -2.926 10.721 1.00 85.50 88 GLN A N 1
ATOM 710 C CA . GLN A 1 88 ? 9.969 -1.587 10.421 1.00 85.50 88 GLN A CA 1
ATOM 711 C C . GLN A 1 88 ? 8.466 -1.460 10.730 1.00 85.50 88 GLN A C 1
ATOM 713 O O . GLN A 1 88 ? 8.019 -0.471 11.319 1.00 85.50 88 GLN A O 1
ATOM 718 N N . PHE A 1 89 ? 7.680 -2.491 10.412 1.00 90.94 89 PHE A N 1
ATOM 719 C CA . PHE A 1 89 ? 6.244 -2.493 10.673 1.00 90.94 89 PHE A CA 1
ATOM 720 C C . PHE A 1 89 ? 5.918 -2.840 12.125 1.00 90.94 89 PHE A C 1
ATOM 722 O O . PHE A 1 89 ? 4.919 -2.345 12.647 1.00 90.94 89 PHE A O 1
ATOM 729 N N . ASP A 1 90 ? 6.784 -3.588 12.817 1.00 92.31 90 ASP A N 1
ATOM 730 C CA . ASP A 1 90 ? 6.681 -3.767 14.268 1.00 92.31 90 ASP A CA 1
ATOM 731 C C . ASP A 1 90 ? 6.847 -2.420 14.987 1.00 92.31 90 ASP A C 1
ATOM 733 O O . ASP A 1 90 ? 6.059 -2.084 15.873 1.00 92.31 90 ASP A O 1
ATOM 737 N N . ARG A 1 91 ? 7.824 -1.600 14.574 1.00 89.88 91 ARG A N 1
ATOM 738 C CA . ARG A 1 91 ? 8.042 -0.248 15.122 1.00 89.88 91 ARG A CA 1
ATOM 739 C C . ARG A 1 91 ? 6.897 0.701 14.793 1.00 89.88 91 ARG A C 1
ATOM 741 O O . ARG A 1 91 ? 6.492 1.481 15.663 1.00 89.88 91 ARG A O 1
ATOM 748 N N . LEU A 1 92 ? 6.377 0.645 13.566 1.00 89.50 92 LEU A N 1
ATOM 749 C CA . LEU A 1 92 ? 5.211 1.427 13.153 1.00 89.50 92 LEU A CA 1
ATOM 750 C C . LEU A 1 92 ? 3.995 1.085 14.019 1.00 89.50 92 LEU A C 1
ATOM 752 O O . LEU A 1 92 ? 3.389 1.984 14.608 1.00 89.50 92 LEU A O 1
ATOM 756 N N . LEU A 1 93 ? 3.691 -0.208 14.162 1.00 92.75 93 LEU A N 1
ATOM 757 C CA . LEU A 1 93 ? 2.618 -0.692 15.022 1.00 92.75 93 LEU A CA 1
ATOM 758 C C . LEU A 1 93 ? 2.841 -0.245 16.466 1.00 92.75 93 LEU A C 1
ATOM 760 O O . LEU A 1 93 ? 1.967 0.389 17.047 1.00 92.75 93 LEU A O 1
ATOM 764 N N . ALA A 1 94 ? 4.018 -0.501 17.040 1.00 91.50 94 ALA A N 1
ATOM 765 C CA . ALA A 1 94 ? 4.332 -0.112 18.411 1.00 91.50 94 ALA A CA 1
ATOM 766 C C . ALA A 1 94 ? 4.134 1.394 18.637 1.00 91.50 94 ALA A C 1
ATOM 768 O O . ALA A 1 94 ? 3.596 1.799 19.663 1.00 91.50 94 ALA A O 1
ATOM 769 N N . THR A 1 95 ? 4.520 2.230 17.673 1.00 88.12 95 THR A N 1
ATOM 770 C CA . THR A 1 95 ? 4.327 3.684 17.751 1.00 88.12 95 THR A CA 1
ATOM 771 C C . THR A 1 95 ? 2.846 4.047 17.762 1.00 88.12 95 THR A C 1
ATOM 773 O O . THR A 1 95 ? 2.413 4.776 18.655 1.00 88.12 95 THR A O 1
ATOM 776 N N . ARG A 1 96 ? 2.047 3.476 16.854 1.00 86.88 96 ARG A N 1
ATOM 777 C CA . ARG A 1 96 ? 0.589 3.676 16.823 1.00 86.88 96 ARG A CA 1
ATOM 778 C C . ARG A 1 96 ? -0.082 3.225 18.120 1.00 86.88 96 ARG A C 1
ATOM 780 O O . ARG A 1 96 ? -0.846 3.987 18.700 1.00 86.88 96 ARG A O 1
ATOM 787 N N . LEU A 1 97 ? 0.285 2.056 18.642 1.00 88.25 97 LEU A N 1
ATOM 788 C CA . LEU A 1 97 ? -0.268 1.520 19.891 1.00 88.25 97 LEU A CA 1
ATOM 789 C C . LEU A 1 97 ? 0.152 2.317 21.142 1.00 88.25 97 LEU A C 1
ATOM 791 O O . LEU A 1 97 ? -0.571 2.305 22.138 1.00 88.25 97 LEU A O 1
ATOM 795 N N . ARG A 1 98 ? 1.303 3.008 21.109 1.00 81.25 98 ARG A N 1
ATOM 796 C CA . ARG A 1 98 ? 1.767 3.902 22.188 1.00 81.25 98 ARG A CA 1
ATOM 797 C C . ARG A 1 98 ? 1.142 5.296 22.145 1.00 81.25 98 ARG A C 1
ATOM 799 O O . ARG A 1 98 ? 1.255 6.015 23.133 1.00 81.25 98 ARG A O 1
ATOM 806 N N . THR A 1 99 ? 0.550 5.716 21.025 1.00 66.75 99 THR A N 1
ATOM 807 C CA . THR A 1 99 ? 0.033 7.086 20.892 1.00 66.75 99 THR A CA 1
ATOM 808 C C . THR A 1 99 ? -1.246 7.207 21.723 1.00 66.75 99 THR A C 1
ATOM 810 O O . THR A 1 99 ? -2.316 6.792 21.296 1.00 66.75 99 THR A O 1
ATOM 813 N N . THR A 1 100 ? -1.130 7.697 22.959 1.00 61.84 100 THR A N 1
ATOM 814 C CA . THR A 1 100 ? -2.237 7.714 23.928 1.00 61.84 100 THR A CA 1
ATOM 815 C C . THR A 1 100 ? -2.336 9.068 24.614 1.00 61.84 100 THR A C 1
ATOM 817 O O . THR A 1 100 ? -1.969 9.225 25.779 1.00 61.84 100 THR A O 1
ATOM 820 N N . ASN A 1 101 ? -2.832 10.063 23.889 1.00 61.81 101 ASN A N 1
ATOM 821 C CA . ASN A 1 101 ? -3.367 11.259 24.517 1.00 61.81 101 ASN A CA 1
ATOM 822 C C . ASN A 1 101 ? -4.581 11.738 23.716 1.00 61.81 101 ASN A C 1
ATOM 824 O O . ASN A 1 101 ? -4.410 12.118 22.556 1.00 61.81 101 ASN A O 1
ATOM 828 N N . PRO A 1 102 ? -5.789 11.716 24.298 1.00 69.69 102 PRO A N 1
ATOM 829 C CA . PRO A 1 102 ? -6.148 11.256 25.649 1.00 69.69 102 PRO A CA 1
ATOM 830 C C . PRO A 1 102 ? -6.100 9.718 25.843 1.00 69.69 102 PRO A C 1
ATOM 832 O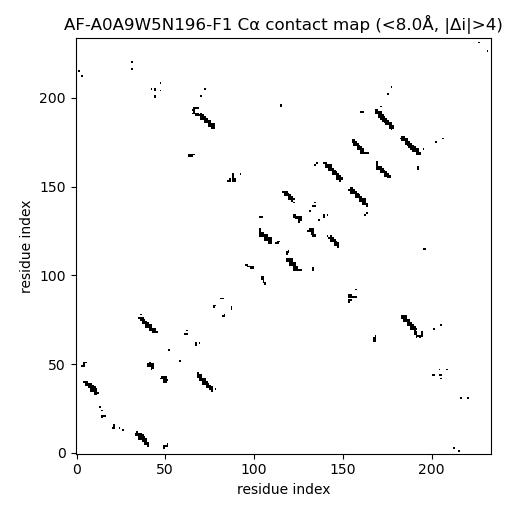 O . PRO A 1 102 ? -6.076 8.971 24.864 1.00 69.69 102 PRO A O 1
ATOM 835 N N . PRO A 1 103 ? -6.088 9.202 27.093 1.00 68.00 103 PRO A N 1
ATOM 836 C CA . PRO A 1 103 ? -5.923 7.768 27.395 1.00 68.00 103 PRO A CA 1
ATOM 837 C C . PRO A 1 103 ? -7.015 6.859 26.805 1.00 68.00 103 PRO A C 1
ATOM 839 O O . PRO A 1 103 ? -6.776 5.674 26.579 1.00 68.00 103 PRO A O 1
ATOM 842 N N . TYR A 1 104 ? -8.194 7.408 26.510 1.00 71.00 104 TYR A N 1
ATOM 843 C CA . TYR A 1 104 ? -9.301 6.706 25.857 1.00 71.00 104 TYR A CA 1
ATOM 844 C C . TYR A 1 104 ? -9.145 6.579 24.327 1.00 71.00 104 TYR A C 1
ATOM 846 O O . TYR A 1 104 ? -9.910 5.847 23.704 1.00 71.00 104 TYR A O 1
ATOM 854 N N . ARG A 1 105 ? -8.109 7.181 23.719 1.00 76.94 105 ARG A N 1
ATOM 855 C CA . ARG A 1 105 ? -7.703 6.907 22.324 1.00 76.94 105 ARG A CA 1
ATOM 856 C C . ARG A 1 105 ? -6.842 5.652 22.160 1.00 76.94 105 ARG A C 1
ATOM 858 O O . ARG A 1 105 ? -6.301 5.391 21.091 1.00 76.94 105 ARG A O 1
ATOM 865 N N . ARG A 1 106 ? -6.664 4.866 23.220 1.00 83.44 106 ARG A N 1
ATOM 866 C CA . ARG A 1 106 ? -5.790 3.698 23.179 1.00 83.44 106 ARG A CA 1
ATOM 867 C C . ARG A 1 106 ? -6.364 2.602 22.281 1.00 83.44 106 ARG A C 1
ATOM 869 O O . ARG A 1 106 ? -7.503 2.168 22.454 1.00 83.44 106 ARG A O 1
ATOM 876 N N . TYR A 1 107 ? -5.519 2.097 21.390 1.00 88.75 107 TYR A N 1
ATOM 877 C CA . TYR A 1 107 ? -5.804 0.899 20.614 1.00 88.75 107 TYR A CA 1
ATOM 878 C C . TYR A 1 107 ? -5.858 -0.338 21.512 1.00 88.75 107 TYR A C 1
ATOM 880 O O . TYR A 1 107 ? -4.946 -0.610 22.299 1.00 88.75 107 TYR A O 1
ATOM 888 N N . VAL A 1 108 ? -6.922 -1.114 21.349 1.00 89.38 108 VAL A N 1
ATOM 889 C CA . VAL A 1 108 ? -7.146 -2.393 22.016 1.00 89.38 108 VAL A CA 1
ATOM 890 C C . VAL A 1 108 ? -7.123 -3.490 20.961 1.00 89.38 108 VAL A C 1
ATOM 892 O O . VAL A 1 108 ? -7.765 -3.365 19.916 1.00 89.38 108 VAL A O 1
ATOM 895 N N . ARG A 1 109 ? -6.374 -4.564 21.234 1.00 91.81 109 ARG A N 1
ATOM 896 C CA . ARG A 1 109 ? -6.414 -5.781 20.419 1.00 91.81 109 ARG A CA 1
ATOM 897 C C . ARG A 1 109 ? -7.764 -6.462 20.626 1.00 91.81 109 ARG A C 1
ATOM 899 O O . ARG A 1 109 ? -8.144 -6.702 21.771 1.00 91.81 109 ARG A O 1
ATOM 906 N N . LEU A 1 110 ? -8.469 -6.779 19.546 1.00 89.81 110 LEU A N 1
ATOM 907 C CA . LEU A 1 110 ? -9.754 -7.467 19.650 1.00 89.81 110 LEU A CA 1
ATOM 908 C C . LEU A 1 110 ? -9.563 -8.970 19.930 1.00 89.81 110 LEU A C 1
ATOM 910 O O . LEU A 1 110 ? -8.628 -9.561 19.384 1.00 89.81 110 LEU A O 1
ATOM 914 N N . PRO A 1 111 ? -10.414 -9.575 20.785 1.00 77.06 111 PRO A N 1
ATOM 915 C CA . PRO A 1 111 ? -10.301 -10.979 21.181 1.00 77.06 111 PRO A CA 1
ATOM 916 C C . PRO A 1 111 ? -10.796 -11.954 20.104 1.00 77.06 111 PRO A C 1
ATOM 918 O O . PRO A 1 111 ? -10.286 -13.069 20.038 1.00 77.06 111 PRO A O 1
ATOM 921 N N . ASP A 1 112 ? -11.744 -11.534 19.258 1.00 62.72 112 ASP A N 1
ATOM 922 C CA . ASP A 1 112 ? -12.320 -12.392 18.224 1.00 62.72 112 ASP A CA 1
ATOM 923 C C . ASP A 1 112 ? -11.424 -12.488 16.983 1.00 62.72 112 ASP A C 1
ATOM 925 O O . ASP A 1 112 ? -11.017 -11.494 16.369 1.00 62.72 112 ASP A O 1
ATOM 929 N N . GLU A 1 113 ? -11.133 -13.750 16.682 1.00 59.06 113 GLU A N 1
ATOM 930 C CA . GLU A 1 113 ? -10.357 -14.354 15.608 1.00 59.06 113 GLU A CA 1
ATOM 931 C C . GLU A 1 113 ? -10.118 -13.477 14.378 1.00 59.06 113 GLU A C 1
ATOM 933 O O . GLU A 1 113 ? -11.040 -13.061 13.682 1.00 59.06 113 GLU A O 1
ATOM 938 N N . ASN A 1 114 ? -8.829 -13.264 14.102 1.00 70.06 114 ASN A N 1
ATOM 939 C CA . ASN A 1 114 ? -8.222 -12.994 12.803 1.00 70.06 114 ASN A CA 1
ATOM 940 C C . ASN A 1 114 ? -9.207 -12.729 11.644 1.00 70.06 114 ASN A C 1
ATOM 942 O O . ASN A 1 114 ? -9.363 -13.587 10.769 1.00 70.06 114 ASN A O 1
ATOM 946 N N . LEU A 1 115 ? -9.850 -11.553 11.600 1.00 86.56 115 LEU A N 1
ATOM 947 C CA . LEU A 1 115 ? -10.741 -11.191 10.496 1.00 86.56 115 LEU A CA 1
ATOM 948 C C . LEU A 1 115 ? -9.928 -11.265 9.202 1.00 86.56 115 LEU A C 1
ATOM 950 O O . LEU A 1 115 ? -8.917 -10.581 9.061 1.00 86.56 115 LEU A O 1
ATOM 954 N N . TYR A 1 116 ? -10.326 -12.150 8.289 1.00 92.25 116 TYR A N 1
ATOM 955 C CA . TYR A 1 116 ? -9.585 -12.443 7.053 1.00 92.25 116 TYR A CA 1
ATOM 956 C C . TYR A 1 116 ? -8.135 -12.915 7.276 1.00 92.25 116 TYR A C 1
ATOM 958 O O . TYR A 1 116 ? -7.270 -12.738 6.416 1.00 92.25 116 TYR A O 1
ATOM 966 N N . GLY A 1 117 ? -7.836 -13.522 8.426 1.00 92.06 117 GLY A N 1
ATOM 967 C CA . GLY A 1 117 ? -6.479 -13.932 8.784 1.00 92.06 117 GLY A CA 1
ATOM 968 C C . GLY A 1 117 ? -5.595 -12.802 9.336 1.00 92.06 117 GLY A C 1
ATOM 969 O O . GLY A 1 117 ? -4.371 -12.955 9.293 1.00 92.06 117 GLY A O 1
ATOM 970 N N . LEU A 1 118 ? -6.181 -11.690 9.805 1.00 95.00 118 LEU A N 1
ATOM 971 C CA . LEU A 1 118 ? -5.469 -10.501 10.298 1.00 95.00 118 LEU A CA 1
ATOM 972 C C . LEU A 1 118 ? -5.752 -10.212 11.779 1.00 95.00 118 LEU A C 1
ATOM 974 O O . LEU A 1 118 ? -6.912 -10.134 12.183 1.00 95.00 118 LEU A O 1
ATOM 978 N N . GLU A 1 119 ? -4.712 -9.953 12.576 1.00 94.88 119 GLU A N 1
ATOM 979 C CA . GLU A 1 119 ? -4.894 -9.424 13.935 1.00 94.88 119 GLU A CA 1
ATOM 980 C C . GLU A 1 119 ? -5.480 -8.009 13.860 1.00 94.88 119 GLU A C 1
ATOM 982 O O . GLU A 1 119 ? -5.082 -7.221 13.004 1.00 94.88 119 GLU A O 1
ATOM 987 N N . GLN A 1 120 ? -6.396 -7.676 14.770 1.00 94.12 120 GLN A N 1
ATOM 988 C CA . GLN A 1 120 ? -7.156 -6.425 14.728 1.00 94.12 120 GLN A CA 1
ATOM 989 C C . GLN A 1 120 ? -6.898 -5.559 15.956 1.00 94.12 120 GLN A C 1
ATOM 991 O O . GLN A 1 120 ? -6.951 -6.047 17.090 1.00 94.12 120 GLN A O 1
ATOM 996 N N . TYR A 1 121 ? -6.725 -4.258 15.732 1.00 92.94 121 TYR A N 1
ATOM 997 C CA . TYR A 1 121 ? -6.623 -3.247 16.778 1.00 92.94 121 TYR A CA 1
ATOM 998 C C . TYR A 1 121 ? -7.561 -2.083 16.476 1.00 92.94 121 TYR A C 1
ATOM 1000 O O . TYR A 1 121 ? -7.572 -1.560 15.361 1.00 92.94 121 TYR A O 1
ATOM 1008 N N . ARG A 1 122 ? -8.334 -1.656 17.479 1.00 89.62 122 ARG A N 1
ATOM 1009 C CA . ARG A 1 122 ? -9.282 -0.536 17.356 1.00 89.62 122 ARG A CA 1
ATOM 1010 C C . ARG A 1 122 ? -9.260 0.354 18.585 1.00 89.62 122 ARG A C 1
ATOM 1012 O O . ARG A 1 122 ? -8.975 -0.115 19.687 1.00 89.62 122 ARG A O 1
ATOM 1019 N N . VAL A 1 123 ? -9.630 1.616 18.411 1.00 87.69 123 VAL A N 1
ATOM 1020 C CA . VAL A 1 123 ? -9.909 2.521 19.529 1.00 87.69 123 VAL A CA 1
ATOM 1021 C C . VAL A 1 123 ? -11.332 2.268 20.033 1.00 87.69 123 VAL A C 1
ATOM 1023 O O . VAL A 1 123 ? -12.296 2.411 19.281 1.00 87.69 123 VAL A O 1
ATOM 1026 N N . LEU A 1 124 ? -11.466 1.870 21.302 1.00 82.12 124 LEU A N 1
ATOM 1027 C CA . LEU A 1 124 ? -12.756 1.515 21.919 1.00 82.12 124 LEU A CA 1
ATOM 1028 C C . LEU A 1 124 ? -13.191 2.454 23.056 1.00 82.12 124 LEU A C 1
ATOM 1030 O O . LEU A 1 124 ? -14.252 2.245 23.638 1.00 82.12 124 LEU A O 1
ATOM 1034 N N . GLY A 1 125 ? -12.387 3.460 23.410 1.00 83.62 125 GLY A N 1
ATOM 1035 C CA . GLY A 1 125 ? -12.723 4.359 24.511 1.00 83.62 125 GLY A CA 1
ATOM 1036 C C . GLY A 1 125 ? -13.934 5.244 24.213 1.00 83.62 125 GLY A C 1
ATOM 1037 O O . GLY A 1 125 ? -14.231 5.556 23.061 1.00 83.62 125 GLY A O 1
ATOM 1038 N N . ILE A 1 126 ? -14.625 5.652 25.275 1.00 85.12 126 ILE A N 1
ATOM 1039 C CA . ILE A 1 126 ? -15.711 6.636 25.237 1.00 85.12 126 ILE A CA 1
ATOM 1040 C C . ILE A 1 126 ? -15.122 7.980 25.662 1.00 85.12 126 ILE A C 1
ATOM 1042 O O . ILE A 1 126 ? -14.392 8.032 26.657 1.00 85.12 126 ILE A O 1
ATOM 1046 N N . ASN A 1 127 ? -15.414 9.053 24.927 1.00 84.25 127 ASN A N 1
ATOM 1047 C CA . ASN A 1 127 ? -15.071 10.394 25.380 1.00 84.25 127 ASN A CA 1
ATOM 1048 C C . ASN A 1 127 ? -16.018 10.774 26.538 1.00 84.25 127 ASN A C 1
ATOM 1050 O O . ASN A 1 127 ? -17.233 10.814 26.334 1.00 84.25 127 ASN A O 1
ATOM 1054 N N . PRO A 1 128 ? -15.500 11.047 27.751 1.00 84.69 128 PRO A N 1
ATOM 1055 C CA . PRO A 1 128 ? -16.335 11.379 28.904 1.00 84.69 128 PRO A CA 1
ATOM 1056 C C . PRO A 1 128 ? -17.086 12.712 28.763 1.00 84.69 128 PRO A C 1
ATOM 1058 O O . PRO A 1 128 ? -18.083 12.905 29.450 1.00 84.69 128 PRO A O 1
ATOM 1061 N N . GLU A 1 129 ? -16.628 13.623 27.901 1.00 87.44 129 GLU A N 1
ATOM 1062 C CA . GLU A 1 129 ? -17.261 14.929 27.680 1.00 87.44 129 GLU A CA 1
ATOM 1063 C C . GLU A 1 129 ? -18.490 14.822 26.771 1.00 87.44 129 GLU A C 1
ATOM 1065 O O . GLU A 1 129 ? -19.505 15.468 27.017 1.00 87.44 129 GLU A O 1
ATOM 1070 N N . THR A 1 130 ? -18.407 13.995 25.726 1.00 87.00 130 THR A N 1
ATOM 1071 C CA . THR A 1 130 ? -19.460 13.863 24.705 1.00 87.00 130 THR A CA 1
ATOM 1072 C C . THR A 1 130 ? -20.336 12.627 24.910 1.00 87.00 130 THR A C 1
ATOM 1074 O O . THR A 1 130 ? -21.437 12.554 24.368 1.00 87.00 130 THR A O 1
ATOM 1077 N N . GLY A 1 131 ? -19.860 11.633 25.668 1.00 87.19 131 GLY A N 1
ATOM 1078 C CA . GLY A 1 131 ? -20.505 10.328 25.827 1.00 87.19 131 GLY A CA 1
ATOM 1079 C C . GLY A 1 131 ? -20.442 9.443 24.576 1.00 87.19 131 GLY A C 1
ATOM 1080 O O . GLY A 1 131 ? -21.001 8.346 24.573 1.00 87.19 131 GLY A O 1
ATOM 1081 N N . LEU A 1 132 ? -19.766 9.890 23.513 1.00 85.50 132 LEU A N 1
ATOM 1082 C CA . LEU A 1 132 ? -19.629 9.150 22.264 1.00 85.50 132 LEU A CA 1
ATOM 1083 C C . LEU A 1 132 ? -18.431 8.200 22.322 1.00 85.50 132 LEU A C 1
ATOM 1085 O O . LEU A 1 132 ? -17.410 8.479 22.953 1.00 85.50 132 LEU A O 1
ATOM 1089 N N . LEU A 1 133 ? -18.529 7.076 21.607 1.00 83.00 133 LEU A N 1
ATOM 1090 C CA . LEU A 1 133 ? -17.345 6.281 21.286 1.00 83.00 133 LEU A CA 1
ATOM 1091 C C . LEU A 1 133 ? -16.368 7.160 20.507 1.00 83.00 133 LEU A C 1
ATOM 1093 O O . LEU A 1 133 ? -16.775 7.809 19.548 1.00 83.00 133 LEU A O 1
ATOM 1097 N N . TYR A 1 134 ? -15.084 7.118 20.867 1.00 80.06 134 TYR A N 1
ATOM 1098 C CA . TYR A 1 134 ? -14.051 7.959 20.260 1.00 80.06 134 TYR A CA 1
ATOM 1099 C C . TYR A 1 134 ? -14.044 7.855 18.730 1.00 80.06 134 TYR A C 1
ATOM 1101 O O . TYR A 1 134 ? -13.958 8.838 18.000 1.00 80.06 134 TYR A O 1
ATOM 1109 N N . ARG A 1 135 ? -14.225 6.621 18.252 1.00 78.69 135 ARG A N 1
ATOM 1110 C CA . ARG A 1 135 ? -14.305 6.289 16.831 1.00 78.69 135 ARG A CA 1
ATOM 1111 C C . ARG A 1 135 ? -15.422 7.018 16.066 1.00 78.69 135 ARG A C 1
ATOM 1113 O O . ARG A 1 135 ? -15.318 7.139 14.853 1.00 78.69 135 ARG A O 1
ATOM 1120 N N . ASN A 1 136 ? -16.458 7.480 16.762 1.00 80.56 136 ASN A N 1
ATOM 1121 C CA . ASN A 1 136 ? -17.631 8.148 16.199 1.00 80.56 136 ASN A CA 1
ATOM 1122 C C . ASN A 1 136 ? -17.606 9.666 16.443 1.00 80.56 136 ASN A C 1
ATOM 1124 O O . ASN A 1 136 ? -18.594 10.341 16.158 1.00 80.56 136 ASN A O 1
ATOM 1128 N N . GLU A 1 137 ? -16.531 10.213 17.015 1.00 80.19 137 GLU A N 1
ATOM 1129 C CA . GLU A 1 137 ? -16.44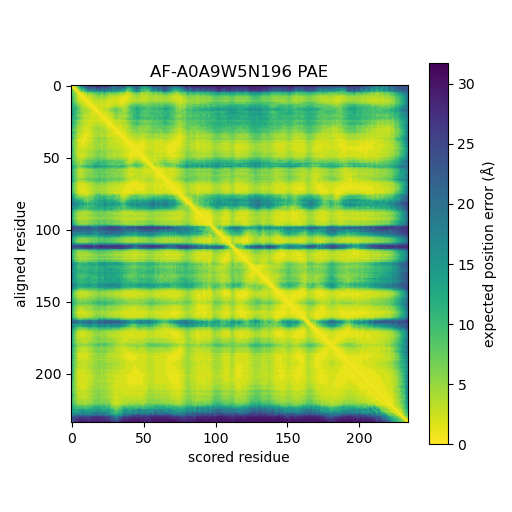9 11.655 17.215 1.00 80.19 137 GLU A CA 1
ATOM 1130 C C . GLU A 1 137 ? -16.291 12.401 15.885 1.00 80.19 137 GLU A C 1
ATOM 1132 O O . GLU A 1 137 ? -15.534 11.964 15.012 1.00 80.19 137 GLU A O 1
ATOM 1137 N N . PRO A 1 138 ? -16.950 13.560 15.725 1.00 75.88 138 PRO A N 1
ATOM 1138 C CA . PRO A 1 138 ? -16.719 14.426 14.578 1.00 75.88 138 PRO A CA 1
ATOM 1139 C C . PRO A 1 138 ? -15.237 14.803 14.447 1.00 75.88 138 PRO A C 1
ATOM 1141 O O . PRO A 1 138 ? -14.606 15.236 15.409 1.00 75.88 138 PRO A O 1
ATOM 1144 N N . GLY A 1 139 ? -14.676 14.649 13.245 1.00 70.56 139 GLY A N 1
ATOM 1145 C CA . GLY A 1 139 ? -13.258 14.928 12.982 1.00 70.56 139 GLY A CA 1
ATOM 1146 C C . GLY A 1 139 ? -12.292 13.851 13.486 1.00 70.56 139 GLY A C 1
ATOM 1147 O O . GLY A 1 139 ? -11.076 14.044 13.409 1.00 70.56 139 GLY A O 1
ATOM 1148 N N . ASN A 1 140 ? -12.802 12.720 13.983 1.00 74.88 140 ASN A N 1
ATOM 1149 C CA . ASN A 1 140 ? -11.974 11.564 14.271 1.00 74.88 140 ASN A CA 1
ATOM 1150 C C . ASN A 1 140 ? -11.382 10.980 12.974 1.00 74.88 140 ASN A C 1
ATOM 1152 O O . ASN A 1 140 ? -12.111 10.591 12.064 1.00 74.88 140 ASN A O 1
ATOM 1156 N N . ASN A 1 141 ? -10.055 10.862 12.944 1.00 75.12 141 ASN A N 1
ATOM 1157 C CA . ASN A 1 141 ? -9.287 10.284 11.839 1.00 75.12 141 ASN A CA 1
ATOM 1158 C C . ASN A 1 141 ? -8.526 9.020 12.279 1.00 75.12 141 ASN A C 1
ATOM 1160 O O . ASN A 1 141 ? -7.498 8.681 11.695 1.00 75.12 141 ASN A O 1
ATOM 1164 N N . GLU A 1 142 ? -8.968 8.365 13.357 1.00 83.75 142 GLU A N 1
ATOM 1165 C CA . GLU A 1 142 ? -8.379 7.098 13.789 1.00 83.75 142 GLU A CA 1
ATOM 1166 C C . GLU A 1 142 ? -8.798 5.963 12.843 1.00 83.75 142 GLU A C 1
ATOM 1168 O O . GLU A 1 142 ? -9.983 5.768 12.547 1.00 83.75 142 GLU A O 1
ATOM 1173 N N . ASP A 1 143 ? -7.811 5.196 12.394 1.00 90.56 143 ASP A N 1
ATOM 1174 C CA . ASP A 1 143 ? -7.996 4.042 11.522 1.00 90.56 143 ASP A CA 1
ATOM 1175 C C . ASP A 1 143 ? -8.191 2.767 12.351 1.00 90.56 143 ASP A C 1
ATOM 1177 O O . ASP A 1 143 ? -7.612 2.614 13.422 1.00 90.56 143 ASP A O 1
ATOM 1181 N N . ASP A 1 144 ? -8.936 1.791 11.835 1.00 92.38 144 ASP A N 1
ATOM 1182 C CA . ASP A 1 144 ? -8.815 0.425 12.348 1.00 92.38 144 ASP A CA 1
ATOM 1183 C C . ASP A 1 144 ? -7.528 -0.181 11.777 1.00 92.38 144 ASP A C 1
ATOM 1185 O O . ASP A 1 144 ? -7.286 -0.106 10.567 1.00 92.38 144 ASP A O 1
ATOM 1189 N N . ILE A 1 145 ? -6.717 -0.799 12.635 1.00 95.00 145 ILE A N 1
ATOM 1190 C CA . ILE A 1 145 ? -5.445 -1.409 12.241 1.00 95.00 145 ILE A CA 1
ATOM 1191 C C . ILE A 1 145 ? -5.628 -2.921 12.121 1.00 95.00 145 ILE A C 1
ATOM 1193 O O . ILE A 1 145 ? -6.122 -3.577 13.042 1.00 95.00 145 ILE A O 1
ATOM 1197 N N . PHE A 1 146 ? -5.167 -3.471 11.004 1.00 96.25 146 PHE A N 1
ATOM 1198 C CA . PHE A 1 146 ? -5.126 -4.896 10.716 1.00 96.25 146 PHE A CA 1
ATOM 1199 C C . PHE A 1 146 ? -3.697 -5.301 10.364 1.00 96.25 146 PHE A C 1
ATOM 1201 O O . PHE A 1 146 ? -3.030 -4.604 9.598 1.00 96.25 146 PHE A O 1
ATOM 1208 N N . ILE A 1 147 ? -3.210 -6.417 10.903 1.00 96.19 147 ILE A N 1
ATOM 1209 C CA . ILE A 1 147 ? -1.849 -6.887 10.619 1.00 96.19 147 ILE A CA 1
ATOM 1210 C C . ILE A 1 147 ? -1.783 -8.382 10.334 1.00 96.19 147 ILE A C 1
ATOM 1212 O O . ILE A 1 147 ? -2.522 -9.180 10.913 1.00 96.19 147 ILE A O 1
ATOM 1216 N N . ASN A 1 148 ? -0.830 -8.769 9.491 1.00 94.56 148 ASN A N 1
ATOM 1217 C CA . ASN A 1 148 ? -0.387 -10.151 9.357 1.00 94.56 148 ASN A CA 1
ATOM 1218 C C . ASN A 1 148 ? 1.030 -10.303 9.917 1.00 94.56 148 ASN A C 1
ATOM 1220 O O . ASN A 1 148 ? 1.871 -9.427 9.713 1.00 94.56 148 ASN A O 1
ATOM 1224 N N . ARG A 1 149 ? 1.299 -11.414 10.611 1.00 92.06 149 ARG A N 1
ATOM 1225 C CA . ARG A 1 149 ? 2.617 -11.727 11.173 1.00 92.06 149 ARG A CA 1
ATOM 1226 C C . ARG A 1 149 ? 3.272 -12.909 10.470 1.00 92.06 149 ARG A C 1
ATOM 1228 O O . ARG A 1 149 ? 2.597 -13.838 10.027 1.00 92.06 149 ARG A O 1
ATOM 1235 N N . SER A 1 150 ? 4.600 -12.895 10.439 1.00 88.94 150 SER A N 1
ATOM 1236 C CA . SER A 1 150 ? 5.417 -14.053 10.101 1.00 88.94 150 SER A CA 1
ATOM 1237 C C . SER A 1 150 ? 5.347 -15.110 11.207 1.00 88.94 150 SER A C 1
ATOM 1239 O O . SER A 1 150 ? 4.860 -14.860 12.311 1.00 88.94 150 SER A O 1
ATOM 1241 N N . LYS A 1 151 ? 5.890 -16.300 10.924 1.00 8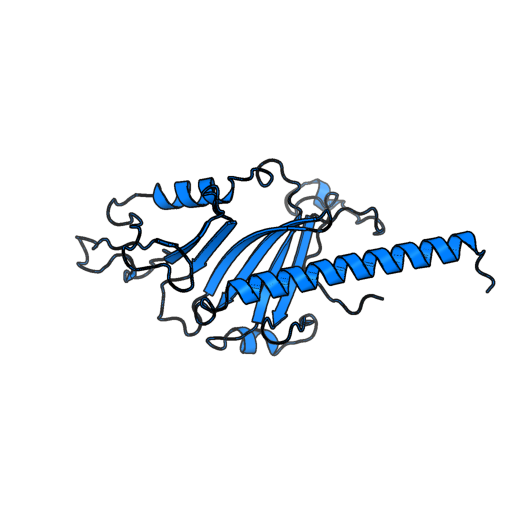7.94 151 LYS A N 1
ATOM 1242 C CA . LYS A 1 151 ? 6.034 -17.368 11.927 1.00 87.94 151 LYS A CA 1
ATOM 1243 C C . LYS A 1 151 ? 6.899 -16.947 13.119 1.00 87.94 151 LYS A C 1
ATOM 1245 O O . LYS A 1 151 ? 6.646 -17.401 14.227 1.00 87.94 151 LYS A O 1
ATOM 1250 N N . ASP A 1 152 ? 7.858 -16.054 12.889 1.00 88.69 152 ASP A N 1
ATOM 1251 C CA . ASP A 1 152 ? 8.760 -15.521 13.915 1.00 88.69 152 ASP A CA 1
ATOM 1252 C C . ASP A 1 152 ? 8.140 -14.338 14.685 1.00 88.69 152 ASP A C 1
ATOM 1254 O O . ASP A 1 152 ? 8.774 -13.752 15.557 1.00 88.69 152 ASP A O 1
ATOM 1258 N N . GLY A 1 153 ? 6.890 -13.975 14.372 1.00 89.56 153 GLY A N 1
ATOM 1259 C CA . GLY A 1 153 ? 6.122 -12.952 15.081 1.00 89.56 153 GLY A CA 1
ATOM 1260 C C . GLY A 1 153 ? 6.267 -11.527 14.542 1.00 89.56 153 GLY A C 1
ATOM 1261 O O . GLY A 1 153 ? 5.584 -10.638 15.050 1.00 89.56 153 GLY A O 1
ATOM 1262 N N . HIS A 1 154 ? 7.076 -11.296 13.507 1.00 91.38 154 HIS A N 1
ATOM 1263 C CA . HIS A 1 154 ? 7.257 -9.975 12.889 1.00 91.38 154 HIS A CA 1
ATOM 1264 C C . HIS A 1 154 ? 6.075 -9.576 12.008 1.00 91.38 154 HIS A C 1
ATOM 1266 O O . HIS A 1 154 ? 5.528 -10.419 11.297 1.00 91.38 154 HIS A O 1
ATOM 1272 N N . VAL A 1 155 ? 5.692 -8.298 12.006 1.00 93.19 155 VAL A N 1
ATOM 1273 C CA . VAL A 1 155 ? 4.641 -7.793 11.104 1.00 93.19 155 VAL A CA 1
ATOM 1274 C C . VAL A 1 155 ? 5.117 -7.822 9.646 1.00 93.19 155 VA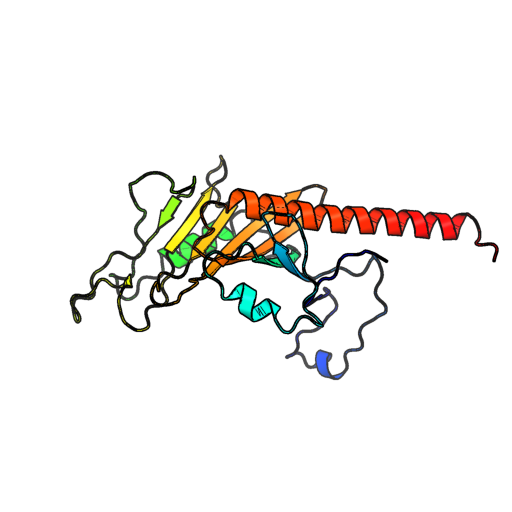L A C 1
ATOM 1276 O O . VAL A 1 155 ? 6.083 -7.154 9.287 1.00 93.19 155 VAL A O 1
ATOM 1279 N N . LEU A 1 156 ? 4.405 -8.570 8.800 1.00 91.00 156 LEU A N 1
ATOM 1280 C CA . LEU A 1 156 ? 4.641 -8.655 7.353 1.00 91.00 156 LEU A CA 1
ATOM 1281 C C . LEU A 1 156 ? 3.794 -7.649 6.576 1.00 91.00 156 LEU A C 1
ATOM 1283 O O . LEU A 1 156 ? 4.307 -6.964 5.691 1.00 91.00 156 LEU A O 1
ATOM 1287 N N . SER A 1 157 ? 2.523 -7.550 6.959 1.00 94.94 157 SER A N 1
ATOM 1288 C CA . SER A 1 157 ? 1.533 -6.683 6.329 1.00 94.94 157 SER A CA 1
ATOM 1289 C C . SER A 1 157 ? 0.943 -5.775 7.394 1.00 94.94 157 SER A C 1
ATOM 1291 O O . SER A 1 157 ? 0.445 -6.252 8.417 1.00 94.94 157 SER A O 1
ATOM 1293 N N . TYR A 1 158 ? 1.010 -4.471 7.158 1.00 96.88 158 TYR A N 1
ATOM 1294 C CA . TYR A 1 158 ? 0.422 -3.440 7.999 1.00 96.88 158 TYR A CA 1
ATOM 1295 C C . TYR A 1 158 ? -0.689 -2.746 7.218 1.00 96.88 158 TYR A C 1
ATOM 1297 O O . TYR A 1 158 ? -0.427 -2.132 6.186 1.00 96.88 158 TYR A O 1
ATOM 1305 N N . ILE A 1 159 ? -1.921 -2.812 7.711 1.00 97.94 159 ILE A N 1
ATOM 1306 C CA . ILE A 1 159 ? -3.091 -2.233 7.054 1.00 97.94 159 ILE A CA 1
ATOM 1307 C C . ILE A 1 159 ? -3.781 -1.291 8.037 1.00 97.94 159 ILE A C 1
ATOM 1309 O O . ILE A 1 159 ? -4.075 -1.669 9.167 1.00 97.94 159 ILE A O 1
ATOM 1313 N N . ALA A 1 160 ? -4.053 -0.067 7.610 1.00 96.19 160 ALA A N 1
ATOM 1314 C CA . ALA A 1 160 ? -4.830 0.916 8.348 1.00 96.19 160 ALA A CA 1
ATOM 1315 C C . ALA A 1 160 ? -6.006 1.347 7.476 1.00 96.19 160 ALA A C 1
ATOM 1317 O O . ALA A 1 160 ? -5.804 1.789 6.347 1.00 96.19 160 ALA A O 1
ATOM 1318 N N . CYS A 1 161 ? -7.226 1.182 7.972 1.00 94.44 161 CYS A N 1
ATOM 1319 C CA . CYS A 1 161 ? -8.432 1.511 7.226 1.00 94.44 161 CYS A CA 1
ATOM 1320 C C . CYS A 1 161 ? -9.245 2.572 7.947 1.00 94.44 161 CYS A C 1
ATOM 1322 O O . CYS A 1 161 ? -9.583 2.394 9.122 1.00 94.44 161 CYS A O 1
ATOM 1324 N N . ALA A 1 162 ? -9.663 3.590 7.199 1.00 90.81 162 ALA A N 1
ATOM 1325 C CA . ALA A 1 162 ? -10.522 4.646 7.702 1.00 90.81 162 ALA A CA 1
ATOM 1326 C C . ALA A 1 162 ? -11.771 4.049 8.358 1.00 90.81 162 ALA A C 1
ATOM 1328 O O . ALA A 1 162 ? -12.383 3.102 7.844 1.00 90.81 162 ALA A O 1
ATOM 1329 N N . THR A 1 163 ? -12.119 4.575 9.530 1.00 82.56 163 THR A N 1
ATOM 1330 C CA . THR A 1 163 ? -13.308 4.160 10.287 1.00 82.56 163 THR A CA 1
ATOM 1331 C C . THR A 1 163 ? -14.536 4.996 9.967 1.00 82.56 163 THR A C 1
ATOM 1333 O O . THR A 1 163 ? -15.641 4.563 10.287 1.00 82.56 163 THR A O 1
ATOM 1336 N N . ASN A 1 164 ? -14.352 6.149 9.319 1.00 72.69 164 ASN A N 1
ATOM 1337 C CA . ASN A 1 164 ? -15.443 6.996 8.872 1.00 72.69 164 ASN A CA 1
ATOM 1338 C C . ASN A 1 164 ? -16.265 6.249 7.811 1.00 72.69 164 ASN A C 1
ATOM 1340 O O . ASN A 1 164 ? -15.833 6.091 6.672 1.00 72.69 164 ASN A O 1
ATOM 1344 N N . THR A 1 165 ? -17.437 5.759 8.204 1.00 62.72 165 THR A N 1
ATOM 1345 C CA . THR A 1 165 ? -18.386 5.074 7.319 1.00 62.72 165 THR A CA 1
ATOM 1346 C C . THR A 1 165 ? -19.333 6.032 6.603 1.00 62.72 165 THR A C 1
ATOM 1348 O O . THR A 1 165 ? -20.110 5.585 5.765 1.00 62.72 165 THR A O 1
ATOM 1351 N N . ASP A 1 166 ? -19.273 7.331 6.905 1.00 67.50 166 ASP A N 1
ATOM 1352 C CA . ASP A 1 166 ? -20.120 8.352 6.277 1.00 67.50 166 ASP A CA 1
ATOM 1353 C C . ASP A 1 166 ? -19.617 8.722 4.872 1.00 67.50 166 ASP A C 1
ATOM 1355 O O . ASP A 1 166 ? -20.298 9.418 4.118 1.00 67.50 166 ASP A O 1
ATOM 1359 N N . VAL A 1 167 ? -18.433 8.230 4.488 1.00 71.88 167 VAL A N 1
ATOM 1360 C CA . VAL A 1 167 ? -17.948 8.280 3.107 1.00 71.88 167 VAL A CA 1
ATOM 1361 C C . VAL A 1 167 ? -18.331 6.993 2.362 1.00 71.88 167 VAL A C 1
ATOM 1363 O O . VAL A 1 167 ? -18.105 5.901 2.879 1.00 71.88 167 VAL A O 1
ATOM 1366 N N . PRO A 1 168 ? -18.852 7.070 1.120 1.00 72.19 168 PRO A N 1
ATOM 1367 C CA . PRO A 1 168 ? -19.268 5.886 0.357 1.00 72.19 168 PRO A CA 1
ATOM 1368 C C . PRO A 1 168 ? -18.160 4.851 0.113 1.00 72.19 168 PRO A C 1
ATOM 1370 O O . PRO A 1 168 ? -18.448 3.671 -0.096 1.00 72.19 168 PRO A O 1
ATOM 1373 N N . ASN A 1 169 ? -16.895 5.281 0.118 1.00 84.38 169 ASN A N 1
ATOM 1374 C CA . ASN A 1 169 ? -15.737 4.433 -0.141 1.00 84.38 169 ASN A CA 1
ATOM 1375 C C . ASN A 1 169 ? -14.596 4.729 0.856 1.00 84.38 169 ASN A C 1
ATOM 1377 O O . ASN A 1 169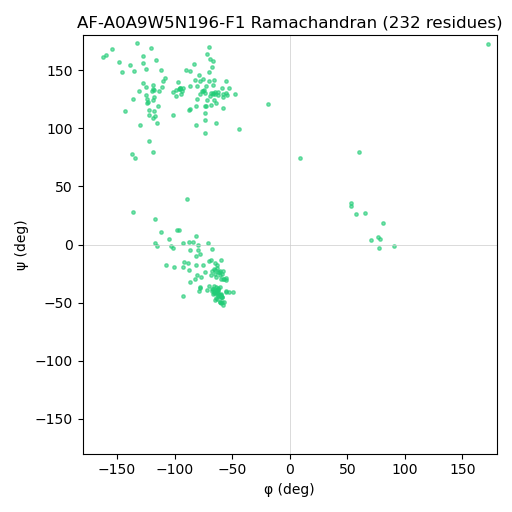 ? -13.652 5.441 0.507 1.00 84.38 169 ASN A O 1
ATOM 1381 N N . PRO A 1 170 ? -14.672 4.232 2.105 1.00 89.50 170 PRO A N 1
ATOM 1382 C CA . PRO A 1 170 ? -13.611 4.448 3.080 1.00 89.50 170 PRO A CA 1
ATOM 1383 C C . PRO A 1 170 ? -12.324 3.746 2.620 1.00 89.50 170 PRO A C 1
ATOM 1385 O O . PRO A 1 170 ? -12.382 2.562 2.280 1.00 89.50 170 PRO A O 1
ATOM 1388 N N . PRO A 1 171 ? -11.167 4.427 2.585 1.00 92.81 171 PRO A N 1
ATOM 1389 C CA . PRO A 1 171 ? -9.931 3.835 2.086 1.00 92.81 171 PRO A CA 1
ATOM 1390 C C . PRO A 1 171 ? -9.201 2.997 3.146 1.00 92.81 171 PRO A C 1
ATOM 1392 O O . PRO A 1 171 ? -9.306 3.238 4.350 1.00 92.81 171 PRO A O 1
ATOM 1395 N N . CYS A 1 172 ? -8.392 2.053 2.675 1.00 96.25 172 CYS A N 1
ATOM 1396 C CA . CYS A 1 172 ? -7.310 1.419 3.414 1.00 96.25 172 CYS A CA 1
ATOM 1397 C C . CYS A 1 172 ? -5.962 1.841 2.829 1.00 96.25 172 CYS A C 1
ATOM 1399 O O . CYS A 1 172 ? -5.769 1.800 1.613 1.00 96.25 172 CYS A O 1
ATOM 1401 N N . SER A 1 173 ? -5.021 2.177 3.707 1.00 97.31 173 SER A N 1
ATOM 1402 C CA . SER A 1 173 ? -3.591 2.184 3.422 1.00 97.31 173 SER A CA 1
ATOM 1403 C C . SER A 1 173 ? -3.002 0.841 3.836 1.00 97.31 173 SER A C 1
ATOM 1405 O O . SER A 1 173 ? -3.258 0.362 4.940 1.00 97.31 173 SER A O 1
ATOM 1407 N N . HIS A 1 174 ? -2.210 0.224 2.970 1.00 98.19 174 HIS A N 1
ATOM 1408 C CA . HIS A 1 174 ? -1.619 -1.085 3.221 1.00 98.19 174 HIS A CA 1
ATOM 1409 C C . HIS A 1 174 ? -0.153 -1.086 2.807 1.00 98.19 174 HIS A C 1
ATOM 1411 O O . HIS A 1 174 ? 0.176 -0.761 1.673 1.00 98.19 174 HIS A O 1
ATOM 1417 N N . LYS A 1 175 ? 0.727 -1.455 3.733 1.00 95.88 175 LYS A N 1
ATOM 1418 C CA . LYS A 1 175 ? 2.161 -1.579 3.507 1.00 95.88 175 LYS A CA 1
ATOM 1419 C C . LYS A 1 175 ? 2.626 -3.003 3.751 1.00 95.88 175 LYS A C 1
ATOM 1421 O O . LYS A 1 175 ? 2.283 -3.586 4.779 1.00 95.88 175 LYS A O 1
ATOM 1426 N N . PHE A 1 176 ? 3.428 -3.531 2.837 1.00 94.06 176 PHE A N 1
ATOM 1427 C CA . PHE A 1 176 ? 4.073 -4.829 3.002 1.00 94.06 176 PHE A CA 1
ATOM 1428 C C . PHE A 1 176 ? 5.430 -4.852 2.296 1.00 94.06 176 PHE A C 1
ATOM 1430 O O . PHE A 1 176 ? 5.704 -4.062 1.390 1.00 94.06 176 PHE A O 1
ATOM 1437 N N . LEU A 1 177 ? 6.297 -5.758 2.741 1.00 89.31 177 LEU A N 1
ATOM 1438 C CA . LEU A 1 177 ? 7.610 -5.967 2.143 1.00 89.31 177 LEU A CA 1
ATOM 1439 C C . LEU A 1 177 ? 7.558 -7.115 1.143 1.00 89.31 177 LEU A C 1
ATOM 1441 O O . LEU A 1 177 ? 7.064 -8.201 1.448 1.00 89.31 177 LEU A O 1
ATOM 1445 N N . PHE A 1 178 ? 8.141 -6.899 -0.028 1.00 90.62 178 PHE A N 1
ATOM 1446 C CA . PHE A 1 178 ? 8.261 -7.908 -1.065 1.00 90.62 178 PHE A CA 1
ATOM 1447 C C . PHE A 1 178 ? 9.731 -8.211 -1.333 1.00 90.62 178 PHE A C 1
ATOM 1449 O O . PHE A 1 178 ? 10.462 -7.388 -1.880 1.00 90.62 178 PHE A O 1
ATOM 1456 N N . ARG A 1 179 ? 10.152 -9.417 -0.935 1.00 88.50 179 ARG A N 1
ATOM 1457 C CA . ARG A 1 179 ? 11.521 -9.915 -1.106 1.00 88.50 179 ARG A CA 1
ATOM 1458 C C . ARG A 1 179 ? 11.530 -11.208 -1.909 1.00 88.50 179 ARG A C 1
ATOM 1460 O O . ARG A 1 179 ? 11.400 -12.291 -1.338 1.00 88.50 179 ARG A O 1
ATOM 1467 N N . LYS A 1 180 ? 11.610 -11.103 -3.235 1.00 89.06 180 LYS A N 1
ATOM 1468 C CA . LYS A 1 180 ? 11.614 -12.249 -4.165 1.00 89.06 180 LYS A CA 1
ATOM 1469 C C . LYS A 1 180 ? 12.498 -11.949 -5.366 1.00 89.06 180 LYS A C 1
ATOM 1471 O O . LYS A 1 180 ? 12.598 -10.801 -5.774 1.00 89.06 180 LYS A O 1
ATOM 1476 N N . SER A 1 181 ? 13.116 -12.985 -5.932 1.00 87.19 181 SER A N 1
ATOM 1477 C CA . SER A 1 181 ? 13.922 -12.877 -7.161 1.00 87.19 181 SER A CA 1
ATOM 1478 C C . SER A 1 181 ? 15.010 -11.791 -7.101 1.00 87.19 181 SER A C 1
ATOM 1480 O O . SER A 1 181 ? 15.259 -11.106 -8.081 1.00 87.19 181 SER A O 1
ATOM 1482 N N . GLY A 1 182 ? 15.630 -11.592 -5.931 1.00 86.12 182 GLY A N 1
ATOM 1483 C CA . GLY A 1 182 ? 16.651 -10.553 -5.726 1.00 86.12 182 GLY A CA 1
ATOM 1484 C C . GLY A 1 182 ? 16.113 -9.126 -5.549 1.00 86.12 182 GLY A C 1
ATOM 1485 O O . GLY A 1 182 ? 16.898 -8.225 -5.268 1.00 86.12 182 GLY A O 1
ATOM 1486 N N . LEU A 1 183 ? 14.798 -8.913 -5.652 1.00 88.81 183 LEU A N 1
ATOM 1487 C CA . LEU A 1 183 ? 14.149 -7.631 -5.379 1.00 88.81 183 LEU A CA 1
ATOM 1488 C C . LEU A 1 183 ? 13.906 -7.461 -3.874 1.00 88.81 183 LEU A C 1
ATOM 1490 O O . LEU A 1 183 ? 13.518 -8.418 -3.204 1.00 88.81 183 LEU A O 1
ATOM 1494 N N . ASP A 1 184 ? 14.083 -6.240 -3.364 1.00 89.12 184 ASP A N 1
ATOM 1495 C CA . ASP A 1 184 ? 13.688 -5.818 -2.012 1.00 89.12 184 ASP A CA 1
ATOM 1496 C C . ASP A 1 184 ? 12.887 -4.516 -2.120 1.00 89.12 184 ASP A C 1
ATOM 1498 O O . ASP A 1 184 ? 13.431 -3.442 -2.398 1.00 89.12 184 ASP A O 1
ATOM 1502 N N . ILE A 1 185 ? 11.569 -4.649 -1.993 1.00 90.62 185 ILE A N 1
ATOM 1503 C CA . ILE A 1 185 ? 10.592 -3.623 -2.356 1.00 90.62 185 ILE A CA 1
ATOM 1504 C C . ILE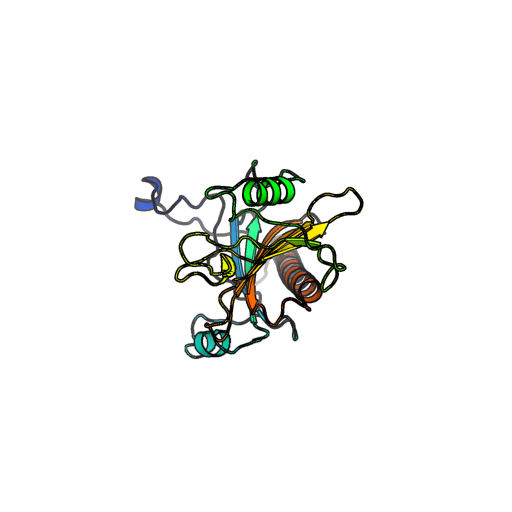 A 1 185 ? 9.662 -3.354 -1.182 1.00 90.62 185 ILE A C 1
ATOM 1506 O O . ILE A 1 185 ? 9.191 -4.278 -0.512 1.00 90.62 185 ILE A O 1
ATOM 1510 N N . ASN A 1 186 ? 9.361 -2.076 -0.976 1.00 91.50 186 ASN A N 1
ATOM 1511 C CA . ASN A 1 186 ? 8.325 -1.621 -0.065 1.00 91.50 186 ASN A CA 1
ATOM 1512 C C . ASN A 1 186 ? 7.086 -1.241 -0.878 1.00 91.50 186 ASN A C 1
ATOM 1514 O O . ASN A 1 186 ? 7.105 -0.267 -1.632 1.00 91.50 186 ASN A O 1
ATOM 1518 N N . PHE A 1 187 ? 6.013 -2.014 -0.737 1.00 95.88 187 PHE A N 1
ATOM 1519 C CA . PHE A 1 187 ? 4.741 -1.681 -1.361 1.00 95.88 187 PHE A CA 1
ATOM 1520 C C . PHE A 1 187 ? 3.930 -0.755 -0.465 1.00 95.88 187 PHE A C 1
ATOM 1522 O O . PHE A 1 187 ? 3.787 -1.002 0.732 1.00 95.88 187 PHE A O 1
ATOM 1529 N N . SER A 1 188 ? 3.335 0.270 -1.068 1.00 96.44 188 SER A N 1
ATOM 1530 C CA . SER A 1 188 ? 2.309 1.112 -0.454 1.00 96.44 188 SER A CA 1
ATOM 1531 C C . SER A 1 188 ? 1.050 1.062 -1.304 1.00 96.44 188 SER A C 1
ATOM 1533 O O . SER A 1 188 ? 1.032 1.551 -2.425 1.00 96.44 188 SER A O 1
ATOM 1535 N N . LEU A 1 189 ? -0.007 0.455 -0.781 1.00 98.31 189 LEU A N 1
ATOM 1536 C CA . LEU A 1 189 ? -1.260 0.248 -1.489 1.00 98.31 189 LEU A CA 1
ATOM 1537 C C . LEU A 1 189 ? -2.363 1.148 -0.928 1.00 98.31 189 LEU A C 1
ATOM 1539 O O . LEU A 1 189 ? -2.455 1.342 0.289 1.00 98.31 189 LEU A O 1
ATOM 1543 N N . GLY A 1 190 ? -3.225 1.637 -1.815 1.00 97.31 190 GLY A N 1
ATOM 1544 C CA . GLY A 1 190 ? -4.461 2.348 -1.492 1.00 97.31 190 GLY A CA 1
ATOM 1545 C C . GLY A 1 190 ? -5.658 1.669 -2.151 1.00 97.31 190 GLY A C 1
ATOM 1546 O O . GLY A 1 190 ? -5.673 1.508 -3.369 1.00 97.31 190 GLY A O 1
ATOM 1547 N N . TYR A 1 191 ? -6.652 1.246 -1.369 1.00 97.00 191 TYR A N 1
ATOM 1548 C CA . TYR A 1 191 ? -7.839 0.563 -1.903 1.00 97.00 191 TYR A CA 1
ATOM 1549 C C . TYR A 1 191 ? -9.069 0.723 -1.008 1.00 97.00 191 TYR A C 1
ATOM 1551 O O . TYR A 1 191 ? -8.976 1.174 0.130 1.00 97.00 191 TYR A O 1
ATOM 1559 N N . SER A 1 192 ? -10.240 0.345 -1.523 1.00 95.06 192 SER A N 1
ATOM 1560 C CA . SER A 1 192 ? -11.495 0.373 -0.767 1.00 95.06 192 SER A CA 1
ATOM 1561 C C . SER A 1 192 ? -11.452 -0.558 0.445 1.00 95.06 192 SER A C 1
ATOM 1563 O O . SER A 1 192 ? -11.191 -1.752 0.305 1.00 95.06 192 SER A O 1
ATOM 1565 N N . ARG A 1 193 ? -11.841 -0.079 1.628 1.00 94.75 193 ARG A N 1
ATOM 1566 C CA . ARG A 1 193 ? -12.032 -0.922 2.820 1.00 94.75 193 ARG A CA 1
ATOM 1567 C C . ARG A 1 193 ? -13.002 -2.069 2.585 1.00 94.75 193 ARG A C 1
ATOM 1569 O O . ARG A 1 193 ? -12.837 -3.138 3.169 1.00 94.75 193 ARG A O 1
ATOM 1576 N N . HIS A 1 194 ? -13.962 -1.895 1.682 1.00 94.12 194 HIS A N 1
ATOM 1577 C CA . HIS A 1 194 ? -14.879 -2.961 1.290 1.00 94.12 194 HIS A CA 1
ATOM 1578 C C . HIS A 1 194 ? -14.198 -4.096 0.519 1.00 94.12 194 HIS A C 1
ATOM 1580 O O . HIS A 1 194 ? -14.857 -5.085 0.244 1.00 94.12 194 HIS A O 1
ATOM 1586 N N . ARG A 1 195 ? -12.902 -3.996 0.201 1.00 96.25 195 ARG A N 1
ATOM 1587 C CA . ARG A 1 195 ? -12.074 -5.062 -0.386 1.00 96.25 195 ARG A CA 1
ATOM 1588 C C . ARG A 1 195 ? -10.996 -5.594 0.559 1.00 96.25 195 ARG A C 1
ATOM 1590 O O . ARG A 1 195 ? -10.161 -6.387 0.142 1.00 96.25 195 ARG A O 1
ATOM 1597 N N . LEU A 1 196 ? -11.028 -5.228 1.846 1.00 96.69 196 LEU A N 1
ATOM 1598 C CA . LEU A 1 196 ? -10.069 -5.722 2.845 1.00 96.69 196 LEU A CA 1
ATOM 1599 C C . LEU A 1 196 ? -10.014 -7.257 2.920 1.00 96.69 196 LEU A C 1
ATOM 1601 O O . LEU A 1 196 ? -8.956 -7.814 3.192 1.00 96.69 196 LEU A O 1
ATOM 1605 N N . TYR A 1 197 ? -11.122 -7.950 2.648 1.00 96.44 197 TYR A N 1
ATOM 1606 C CA . TYR A 1 197 ? -11.152 -9.416 2.637 1.00 96.44 197 TYR A CA 1
ATOM 1607 C C . TYR A 1 197 ? -10.225 -10.046 1.587 1.00 96.44 197 TYR A C 1
ATOM 1609 O O . TYR A 1 197 ? -9.771 -11.171 1.780 1.00 96.44 197 TYR A O 1
ATOM 1617 N N . ASP A 1 198 ? -9.885 -9.306 0.530 1.00 98.06 198 ASP A N 1
ATOM 1618 C CA . ASP A 1 198 ? -9.014 -9.746 -0.559 1.00 98.06 198 ASP A CA 1
ATOM 1619 C C . ASP A 1 198 ? -7.550 -9.311 -0.380 1.00 98.06 198 ASP A C 1
ATOM 1621 O O . ASP A 1 198 ? -6.756 -9.447 -1.311 1.00 98.06 198 ASP A O 1
ATOM 1625 N N . TRP A 1 199 ? -7.145 -8.822 0.799 1.00 98.06 199 TRP A N 1
ATOM 1626 C CA . TRP A 1 199 ? -5.804 -8.258 1.023 1.00 98.06 199 TRP A CA 1
ATOM 1627 C C . TRP A 1 199 ? -4.656 -9.149 0.514 1.00 98.06 199 TRP A C 1
ATOM 1629 O O . TRP A 1 199 ? -3.743 -8.643 -0.132 1.00 98.06 199 TRP A O 1
ATOM 1639 N N . ARG A 1 200 ? -4.727 -10.477 0.711 1.00 97.31 200 ARG A N 1
ATOM 1640 C CA . ARG A 1 200 ? -3.710 -11.425 0.205 1.00 97.31 200 ARG A CA 1
ATOM 1641 C C . ARG A 1 200 ? -3.655 -11.466 -1.317 1.00 97.31 200 ARG A C 1
ATOM 1643 O O . ARG A 1 200 ? -2.574 -11.513 -1.893 1.00 97.31 200 ARG A O 1
ATOM 1650 N N . LYS A 1 201 ? -4.821 -11.458 -1.968 1.00 98.31 201 LYS A N 1
ATOM 1651 C CA . LYS A 1 201 ? -4.926 -11.451 -3.431 1.00 98.31 201 LYS A CA 1
ATOM 1652 C C . LYS A 1 201 ? -4.390 -10.136 -3.994 1.00 98.31 201 LYS A C 1
ATOM 1654 O O . LYS A 1 201 ? -3.714 -10.151 -5.018 1.00 98.31 201 LYS A O 1
ATOM 1659 N N . ILE A 1 202 ? -4.647 -9.021 -3.309 1.00 98.62 202 ILE A N 1
ATOM 1660 C CA . ILE A 1 202 ? -4.101 -7.709 -3.666 1.00 98.62 202 ILE A CA 1
ATOM 1661 C C . ILE A 1 202 ? -2.565 -7.733 -3.613 1.00 98.62 202 ILE A C 1
ATOM 1663 O O . ILE A 1 202 ? -1.929 -7.353 -4.597 1.00 98.62 202 ILE A O 1
ATOM 1667 N N . GLU A 1 203 ? -1.960 -8.227 -2.524 1.00 98.19 203 GLU A N 1
ATOM 1668 C CA . GLU A 1 203 ? -0.495 -8.370 -2.429 1.00 98.19 203 GLU A CA 1
ATOM 1669 C C . GLU A 1 203 ? 0.070 -9.269 -3.533 1.00 98.19 203 GLU A C 1
ATOM 1671 O O . GLU A 1 203 ? 1.070 -8.930 -4.170 1.00 98.19 203 GLU A O 1
ATOM 1676 N N . GLU A 1 204 ? -0.570 -10.416 -3.781 1.00 97.56 204 GLU A N 1
ATOM 1677 C CA . GLU A 1 204 ? -0.127 -11.372 -4.794 1.00 97.56 204 GLU A CA 1
ATOM 1678 C C . GLU A 1 204 ? -0.110 -10.739 -6.190 1.00 97.56 204 GLU A C 1
ATOM 1680 O O . GLU A 1 204 ? 0.860 -10.903 -6.933 1.00 97.56 204 GLU A O 1
ATOM 1685 N N . GLN A 1 205 ? -1.160 -10.001 -6.547 1.00 98.00 205 GLN A N 1
ATOM 1686 C CA . GLN A 1 205 ? -1.284 -9.369 -7.860 1.00 98.00 205 GLN A CA 1
ATOM 1687 C C . GLN A 1 205 ? -0.328 -8.185 -8.023 1.00 98.00 205 GLN A C 1
ATOM 1689 O O . GLN A 1 205 ? 0.303 -8.063 -9.073 1.00 98.00 205 GLN A O 1
ATOM 1694 N N . ALA A 1 206 ? -0.135 -7.372 -6.980 1.00 97.25 206 ALA A N 1
ATOM 1695 C CA . ALA A 1 206 ? 0.879 -6.318 -6.985 1.00 97.25 206 ALA A CA 1
ATOM 1696 C C . ALA A 1 206 ? 2.294 -6.900 -7.167 1.00 97.25 206 ALA A C 1
ATOM 1698 O O . ALA A 1 206 ? 3.074 -6.415 -7.988 1.00 97.25 206 ALA A O 1
ATOM 1699 N N . GLY A 1 207 ? 2.600 -8.000 -6.472 1.00 96.88 207 GLY A N 1
ATOM 1700 C CA . GLY A 1 207 ? 3.862 -8.720 -6.628 1.00 96.88 207 GLY A CA 1
ATOM 1701 C C . GLY A 1 207 ? 4.057 -9.297 -8.034 1.00 96.88 207 GLY A C 1
ATOM 1702 O O . GLY A 1 207 ? 5.138 -9.161 -8.603 1.00 96.88 207 GLY A O 1
ATOM 1703 N N . LYS A 1 208 ? 3.017 -9.903 -8.626 1.00 96.06 208 LYS A N 1
ATOM 1704 C CA . LYS A 1 208 ? 3.058 -10.410 -10.012 1.00 96.06 208 LYS A CA 1
ATOM 1705 C C . LYS A 1 208 ? 3.331 -9.299 -11.021 1.00 96.06 208 LYS A C 1
ATOM 1707 O O . LYS A 1 208 ? 4.152 -9.497 -11.910 1.00 96.06 208 LYS A O 1
ATOM 1712 N N . ALA A 1 209 ? 2.681 -8.146 -10.867 1.00 94.81 209 ALA A N 1
ATOM 1713 C CA . ALA A 1 209 ? 2.908 -6.994 -11.732 1.00 94.81 209 ALA A CA 1
ATOM 1714 C C . ALA A 1 209 ? 4.384 -6.566 -11.713 1.00 94.81 209 ALA A C 1
ATOM 1716 O O . ALA A 1 209 ? 5.005 -6.457 -12.766 1.00 94.81 209 ALA A O 1
ATOM 1717 N N . VAL A 1 210 ? 4.971 -6.409 -10.523 1.00 94.12 210 VAL A N 1
ATOM 1718 C CA . VAL A 1 210 ? 6.387 -6.034 -10.353 1.00 94.12 210 VAL A CA 1
ATOM 1719 C C . VAL A 1 210 ? 7.364 -7.080 -10.881 1.00 94.12 210 VAL A C 1
ATOM 1721 O O . VAL A 1 210 ? 8.354 -6.717 -11.514 1.00 94.12 210 VAL A O 1
ATOM 1724 N N . LEU A 1 211 ? 7.088 -8.368 -10.691 1.00 94.69 211 LEU A N 1
ATOM 1725 C CA . LEU A 1 211 ? 7.915 -9.412 -11.298 1.00 94.69 211 LEU A CA 1
ATOM 1726 C C . LEU A 1 211 ? 7.857 -9.355 -12.828 1.00 94.69 211 LEU A C 1
ATOM 1728 O O . LEU A 1 211 ? 8.897 -9.429 -13.472 1.00 94.69 211 LEU A O 1
ATOM 1732 N N . ALA A 1 212 ? 6.675 -9.138 -13.410 1.00 92.44 212 ALA A N 1
ATOM 1733 C CA . ALA A 1 212 ? 6.532 -9.012 -14.857 1.00 92.44 212 ALA A CA 1
ATOM 1734 C C . ALA A 1 212 ? 7.271 -7.779 -15.415 1.00 92.44 212 ALA A C 1
ATOM 1736 O O . ALA A 1 212 ? 7.872 -7.856 -16.487 1.00 92.44 212 ALA A O 1
ATOM 1737 N N . PHE A 1 213 ? 7.283 -6.666 -14.670 1.00 88.69 213 PHE A N 1
ATOM 1738 C CA . PHE A 1 213 ? 8.108 -5.496 -14.985 1.00 88.69 213 PHE A CA 1
ATOM 1739 C C . PHE A 1 213 ? 9.601 -5.844 -15.037 1.00 88.69 213 PHE A C 1
ATOM 1741 O O . PHE A 1 213 ? 10.274 -5.495 -16.008 1.00 88.69 213 PHE A O 1
ATOM 1748 N N . ALA A 1 214 ? 10.108 -6.539 -14.015 1.00 89.88 214 ALA A N 1
ATOM 1749 C CA . ALA A 1 214 ? 11.510 -6.944 -13.945 1.00 89.88 214 ALA A CA 1
ATOM 1750 C C . ALA A 1 214 ? 11.880 -7.915 -15.080 1.00 89.88 214 ALA A C 1
ATOM 1752 O O . ALA A 1 214 ? 12.840 -7.675 -15.805 1.00 89.88 214 ALA A O 1
ATOM 1753 N N . GLU A 1 215 ? 11.059 -8.940 -15.323 1.00 91.62 215 GLU A N 1
ATOM 1754 C CA . GLU A 1 215 ? 11.281 -9.909 -16.404 1.00 91.62 215 GLU A CA 1
ATOM 1755 C C . GLU A 1 215 ? 11.287 -9.258 -17.796 1.00 91.62 215 GLU A C 1
ATOM 1757 O O . GLU A 1 215 ? 12.032 -9.678 -18.685 1.00 91.62 215 GLU A O 1
ATOM 1762 N N . ALA A 1 216 ? 10.441 -8.248 -18.020 1.00 89.62 216 ALA A N 1
ATOM 1763 C CA . ALA A 1 216 ? 10.437 -7.495 -19.269 1.00 89.62 216 ALA A CA 1
ATOM 1764 C C . ALA A 1 216 ? 11.722 -6.668 -19.437 1.00 89.62 216 ALA A C 1
ATOM 1766 O O . ALA A 1 216 ? 12.267 -6.614 -20.539 1.00 89.62 216 ALA A O 1
ATOM 1767 N N . ALA A 1 217 ? 12.218 -6.061 -18.354 1.00 88.12 217 ALA A N 1
ATOM 1768 C CA . ALA A 1 217 ? 13.478 -5.325 -18.363 1.00 88.12 217 ALA A CA 1
ATOM 1769 C C . ALA A 1 217 ? 14.669 -6.245 -18.667 1.00 88.12 217 ALA A C 1
ATOM 1771 O O . ALA A 1 217 ? 15.465 -5.918 -19.545 1.00 88.12 217 ALA A O 1
ATOM 1772 N N . ASP A 1 218 ? 14.742 -7.415 -18.029 1.00 89.81 218 ASP A N 1
ATOM 1773 C CA . ASP A 1 218 ? 15.810 -8.395 -18.259 1.00 89.81 218 ASP A CA 1
ATOM 1774 C C . ASP A 1 218 ? 15.861 -8.843 -19.728 1.00 89.81 218 ASP A C 1
ATOM 1776 O O . ASP A 1 218 ? 16.921 -8.827 -20.357 1.00 89.81 218 ASP A O 1
ATOM 1780 N N . LYS A 1 219 ? 14.703 -9.147 -20.329 1.00 89.75 219 LYS A N 1
ATOM 1781 C CA . LYS A 1 219 ? 14.614 -9.514 -21.755 1.00 89.75 219 LYS A CA 1
ATOM 1782 C C . LYS A 1 219 ? 15.066 -8.389 -22.684 1.00 89.75 219 LYS A C 1
ATOM 1784 O O . LYS A 1 219 ? 15.731 -8.652 -23.688 1.00 89.75 219 LYS A O 1
ATOM 1789 N N . ASP A 1 220 ? 14.699 -7.145 -22.381 1.00 88.31 220 ASP A N 1
ATOM 1790 C CA . ASP A 1 220 ? 15.118 -5.995 -23.184 1.00 88.31 220 ASP A CA 1
ATOM 1791 C C . ASP A 1 220 ? 16.641 -5.759 -23.069 1.00 88.31 220 ASP A C 1
ATOM 1793 O O . ASP A 1 220 ? 17.287 -5.470 -24.083 1.00 88.31 220 ASP A O 1
ATOM 1797 N N . ILE A 1 221 ? 17.234 -5.951 -21.881 1.00 87.56 221 ILE A N 1
ATOM 1798 C CA . ILE A 1 221 ? 18.692 -5.896 -21.656 1.00 87.56 221 ILE A CA 1
ATOM 1799 C C . ILE A 1 221 ? 19.407 -6.965 -22.490 1.00 87.56 221 ILE A C 1
ATOM 1801 O O . ILE A 1 221 ? 20.365 -6.656 -23.206 1.00 87.56 221 ILE A O 1
ATOM 1805 N N . GLU A 1 222 ? 18.940 -8.214 -22.436 1.00 88.12 222 GLU A N 1
ATOM 1806 C CA . GLU A 1 222 ? 19.513 -9.326 -23.203 1.00 88.12 222 GLU A CA 1
ATOM 1807 C C . GLU A 1 222 ? 19.446 -9.070 -24.715 1.00 88.12 222 GLU A C 1
ATOM 1809 O O . GLU A 1 222 ? 20.425 -9.284 -25.441 1.00 88.12 222 GLU A O 1
ATOM 1814 N N . ALA A 1 223 ? 18.315 -8.555 -25.203 1.00 85.44 223 ALA A N 1
ATOM 1815 C CA . ALA A 1 223 ? 18.132 -8.228 -26.612 1.00 85.44 223 ALA A CA 1
ATOM 1816 C C . ALA A 1 223 ? 19.056 -7.088 -27.077 1.00 85.44 223 ALA A C 1
ATOM 1818 O O . ALA A 1 223 ? 19.600 -7.151 -28.187 1.00 85.44 223 ALA A O 1
ATOM 1819 N N . ASP A 1 224 ? 19.259 -6.053 -26.257 1.00 79.56 224 ASP A N 1
ATOM 1820 C CA . ASP A 1 224 ? 20.195 -4.961 -26.557 1.00 79.56 224 ASP A CA 1
ATOM 1821 C C . ASP A 1 224 ? 21.652 -5.450 -26.570 1.00 79.56 224 ASP A C 1
ATOM 1823 O O . ASP A 1 224 ? 22.408 -5.146 -27.501 1.00 79.56 224 ASP A O 1
ATOM 1827 N N . ALA A 1 225 ? 22.031 -6.290 -25.603 1.00 76.81 225 ALA A N 1
ATOM 1828 C CA . ALA A 1 225 ? 23.346 -6.922 -25.565 1.00 76.81 225 ALA A CA 1
ATOM 1829 C C . ALA A 1 225 ? 23.600 -7.773 -26.821 1.00 76.81 225 ALA A C 1
ATOM 1831 O O . ALA A 1 225 ? 24.658 -7.656 -27.446 1.00 76.81 225 ALA A O 1
ATOM 1832 N N . HIS A 1 226 ? 22.611 -8.560 -27.256 1.00 67.44 226 HIS A N 1
ATOM 1833 C CA . HIS A 1 226 ? 22.700 -9.361 -28.478 1.00 67.44 226 HIS A CA 1
ATOM 1834 C C . HIS A 1 226 ? 22.851 -8.496 -29.743 1.00 67.44 226 HIS A C 1
ATOM 1836 O O . HIS A 1 226 ? 23.623 -8.830 -30.646 1.00 67.44 226 HIS A O 1
ATOM 1842 N N . ARG A 1 227 ? 22.150 -7.359 -29.843 1.00 68.38 227 ARG A N 1
ATOM 1843 C CA . ARG A 1 227 ? 22.296 -6.427 -30.983 1.00 68.38 227 ARG A CA 1
ATOM 1844 C C . ARG A 1 227 ? 23.680 -5.782 -31.038 1.00 68.38 227 ARG A C 1
ATOM 1846 O O . ARG A 1 227 ? 24.207 -5.570 -32.131 1.00 68.38 227 ARG A O 1
ATOM 1853 N N . LYS A 1 228 ? 24.275 -5.489 -29.880 1.00 69.19 228 LYS A N 1
ATOM 1854 C 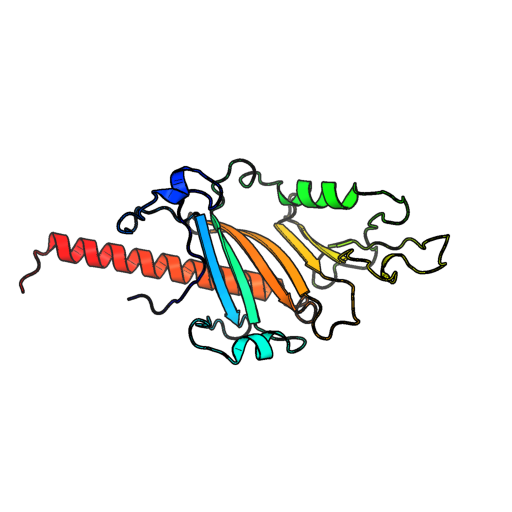CA . LYS A 1 228 ? 25.629 -4.923 -29.780 1.00 69.19 228 LYS A CA 1
ATOM 1855 C C . LYS A 1 228 ? 26.712 -5.931 -30.170 1.00 69.19 228 LYS A C 1
ATOM 1857 O O . LYS A 1 228 ? 27.685 -5.540 -30.809 1.00 69.19 228 LYS A O 1
ATOM 1862 N N . THR A 1 229 ? 26.541 -7.214 -29.851 1.00 65.31 229 THR A N 1
ATOM 1863 C CA . THR A 1 229 ? 27.529 -8.266 -30.159 1.00 65.31 229 THR A CA 1
ATOM 1864 C C . THR A 1 229 ? 27.435 -8.803 -31.586 1.00 65.31 229 THR A C 1
ATOM 1866 O O . THR A 1 229 ? 28.453 -9.183 -32.157 1.00 65.31 229 THR A O 1
ATOM 1869 N N . THR A 1 230 ? 26.249 -8.794 -32.198 1.00 65.62 230 THR A N 1
ATOM 1870 C CA . THR A 1 230 ? 26.052 -9.299 -33.573 1.00 65.62 230 THR A CA 1
ATOM 1871 C C . THR A 1 230 ? 26.291 -8.263 -34.672 1.00 65.62 230 THR A C 1
ATOM 1873 O O . THR A 1 230 ? 26.175 -8.599 -35.848 1.00 65.62 230 THR A O 1
ATOM 1876 N N . GLY A 1 231 ? 26.686 -7.034 -34.312 1.00 53.72 231 GLY A N 1
ATOM 1877 C CA . GLY A 1 231 ? 27.057 -5.982 -35.256 1.00 53.72 231 GLY A CA 1
ATOM 1878 C C . GLY A 1 231 ? 25.900 -5.634 -36.186 1.00 53.72 231 GLY A C 1
ATOM 1879 O O . GLY A 1 231 ? 25.865 -6.099 -37.321 1.00 53.72 231 GLY A O 1
ATOM 1880 N N . GLY A 1 232 ? 24.954 -4.825 -35.698 1.00 47.44 232 GLY A N 1
ATOM 1881 C CA . GLY A 1 232 ? 23.771 -4.399 -36.447 1.00 47.44 232 GLY A CA 1
ATOM 1882 C C . GLY A 1 232 ? 24.086 -3.993 -37.890 1.00 47.44 232 GLY A C 1
ATOM 1883 O O . GLY A 1 232 ? 24.517 -2.871 -38.155 1.00 47.44 232 GLY A O 1
ATOM 1884 N N . LYS A 1 233 ? 23.844 -4.907 -38.833 1.00 42.94 233 LYS A N 1
ATOM 1885 C CA . LYS A 1 233 ? 23.704 -4.573 -40.246 1.00 42.94 233 LYS A CA 1
ATOM 1886 C C . LYS A 1 233 ? 22.347 -3.895 -40.400 1.00 42.94 233 LYS A C 1
ATOM 1888 O O . LYS A 1 233 ? 21.320 -4.518 -40.140 1.00 42.94 233 LYS A O 1
ATOM 1893 N N . LYS A 1 234 ? 22.387 -2.607 -40.743 1.00 44.12 234 LYS A N 1
ATOM 1894 C CA . LYS A 1 234 ? 21.267 -1.919 -41.391 1.00 44.12 234 LYS A CA 1
ATOM 1895 C C . LYS A 1 234 ? 20.905 -2.623 -42.692 1.00 44.12 234 LYS A C 1
ATOM 1897 O O . LYS A 1 234 ? 21.843 -3.136 -43.346 1.00 44.12 234 LYS A O 1
#

Secondary structure (DSSP, 8-state):
--S---EEEEETTPPPTTSGGGGG--PPPP-TTS-EEEEEEEEETTT-PEEP-TT-TTHHHHHHSTT-SEEEEEEEES-STTTS-TTHHHHHHHHHHH--SSGGG-EEE-SS--BTTBEEEEE-PBPTTT-SBGGGSTT--PEEEEEEE-TTS-EEEEEEEE--TTSSS-EEEEEEEEEETTEEEEEEEEEEGGGGGGHHHHHHHHHHHHHHHHHHHHHHHHHHHHHHHTT---

Radius of gyration: 21.23 Å; Cα contacts (8 Å, |Δi|>4): 357; chains: 1; bounding box: 48×42×70 Å

Mean predicted aligned error: 7.21 Å